Protein 2FQP (pdb70)

Structure (mmCIF, N/CA/C/O backbone):
data_2FQP
#
_entry.id   2FQP
#
_cell.length_a   35.919
_cell.length_b   92.651
_cell.length_c   53.058
_cell.angle_alpha   90.00
_cell.angle_beta   106.40
_cell.angle_gamma   90.00
#
_symmetry.space_group_name_H-M   'P 1 21 1'
#
loop_
_entity.id
_entity.type
_entity.pdbx_description
1 polymer 'hypothetical protein BP2299'
2 non-polymer 'ZINC ION'
3 non-polymer 'ACETATE ION'
4 non-polymer 'PENTAETHYLENE GLYCOL'
5 water water
#
loop_
_atom_site.group_PDB
_atom_site.id
_atom_site.type_symbol
_atom_site.label_atom_id
_atom_site.label_alt_id
_atom_site.label_comp_id
_atom_site.label_asym_id
_atom_site.label_entity_id
_atom_site.label_seq_id
_atom_site.pdbx_PDB_ins_code
_atom_site.Cartn_x
_atom_site.Cartn_y
_atom_site.Cartn_z
_atom_site.occupancy
_atom_site.B_iso_or_equiv
_atom_site.auth_seq_id
_atom_site.auth_comp_id
_atom_site.auth_asym_id
_atom_site.auth_atom_id
_atom_site.pdbx_PDB_model_num
ATOM 1 C C . GLY A 1 1 ? 22.294 133.749 58.401 1.00 26.00 0 GLY A C 1
ATOM 2 O O . GLY A 1 1 ? 21.446 133.001 57.863 1.00 22.79 0 GLY A O 1
ATOM 11 N N . LYS A 1 3 ? 22.673 129.863 58.486 1.00 17.94 2 LYS A N 1
ATOM 12 C CA . LYS A 1 3 ? 21.763 128.843 58.913 1.00 14.52 2 LYS A CA 1
ATOM 13 C C . LYS A 1 3 ? 22.108 127.543 58.251 1.00 16.67 2 LYS A C 1
ATOM 14 O O . LYS A 1 3 ? 22.261 127.486 57.029 1.00 17.97 2 LYS A O 1
ATOM 16 N N . ARG A 1 4 ? 22.210 126.491 59.039 1.00 14.29 3 ARG A N 1
ATOM 17 C CA . ARG A 1 4 ? 22.416 125.180 58.486 1.00 14.78 3 ARG A CA 1
ATOM 18 C C . ARG A 1 4 ? 21.192 124.761 57.677 1.00 14.13 3 ARG A C 1
ATOM 19 O O . ARG A 1 4 ? 20.062 125.183 57.965 1.00 13.88 3 ARG A O 1
ATOM 27 N N . PRO A 1 5 ? 21.425 123.952 56.637 1.00 14.43 4 PRO A N 1
ATOM 28 C CA . PRO A 1 5 ? 20.293 123.429 55.883 1.00 15.94 4 PRO A CA 1
ATOM 29 C C . PRO A 1 5 ? 19.377 122.548 56.758 1.00 15.29 4 PRO A C 1
ATOM 30 O O . PRO A 1 5 ? 19.833 121.966 57.725 1.00 13.73 4 PRO A O 1
ATOM 34 N N . GLY A 1 6 ? 18.096 122.483 56.431 1.00 14.06 5 GLY A N 1
ATOM 35 C CA . GLY A 1 6 ? 17.162 121.656 57.174 1.00 12.74 5 GLY A CA 1
ATOM 36 C C . GLY A 1 6 ? 17.268 120.191 56.779 1.00 10.30 5 GLY A C 1
ATOM 37 O O . GLY A 1 6 ? 17.391 119.833 55.584 1.00 11.96 5 GLY A O 1
ATOM 38 N N . ALA A 1 7 ? 17.184 119.320 57.784 1.00 15.03 6 ALA A N 1
ATOM 39 C CA . ALA A 1 7 ? 16.920 117.911 57.550 1.00 14.04 6 ALA A CA 1
ATOM 40 C C . ALA A 1 7 ? 15.478 117.739 57.054 1.00 15.89 6 ALA A C 1
ATOM 41 O O . ALA A 1 7 ? 14.564 118.449 57.492 1.00 13.69 6 ALA A O 1
ATOM 43 N N . ILE A 1 8 ? 15.281 116.790 56.148 1.00 13.79 7 ILE A N 1
ATOM 44 C CA . ILE A 1 8 ? 14.006 116.635 55.463 1.00 13.40 7 ILE A CA 1
ATOM 45 C C . ILE A 1 8 ? 13.292 115.403 55.962 1.00 12.65 7 ILE A C 1
ATOM 46 O O . ILE A 1 8 ? 13.831 114.289 55.844 1.00 11.00 7 ILE A O 1
ATOM 51 N N . PRO A 1 9 ? 12.092 115.597 56.540 1.00 13.13 8 PRO A N 1
ATOM 52 C CA . PRO A 1 9 ? 11.301 114.442 57.005 1.00 13.04 8 PRO A CA 1
ATOM 53 C C . PRO A 1 9 ? 10.342 113.918 55.935 1.00 15.02 8 PRO A C 1
ATOM 54 O O . PRO A 1 9 ? 9.685 114.724 55.273 1.00 16.33 8 PRO A O 1
ATOM 58 N N . THR A 1 10 ? 10.312 112.596 55.728 1.00 13.44 9 THR A N 1
ATOM 59 C CA . THR A 1 10 ? 9.286 111.947 54.927 1.00 11.08 9 THR A CA 1
ATOM 60 C C . THR A 1 10 ? 8.552 110.919 55.775 1.00 12.04 9 THR A C 1
ATOM 61 O O . THR A 1 10 ? 9.168 109.971 56.260 1.00 12.77 9 THR A O 1
ATOM 65 N N . VAL A 1 11 ? 7.247 111.114 55.984 1.00 13.48 10 VAL A N 1
ATOM 66 C CA . VAL A 1 11 ? 6.462 110.146 56.779 1.00 12.80 10 VAL A CA 1
ATOM 67 C C . VAL A 1 11 ? 6.166 108.902 55.958 1.00 13.63 10 VAL A C 1
ATOM 68 O O . VAL A 1 11 ? 5.505 108.976 54.910 1.00 14.30 10 VAL A O 1
ATOM 72 N N . GLN A 1 12 ? 6.684 107.758 56.403 1.00 11.61 11 GLN A N 1
ATOM 73 C CA . GLN A 1 12 ? 6.469 106.467 55.723 1.00 11.68 11 GLN A CA 1
ATOM 74 C C . GLN A 1 12 ? 5.228 105.684 56.164 1.00 9.98 11 GLN A C 1
ATOM 75 O O . GLN A 1 12 ? 4.610 104.997 55.338 1.00 12.72 11 GLN A O 1
ATOM 81 N N . ILE A 1 13 ? 4.895 105.788 57.452 1.00 8.68 12 ILE A N 1
ATOM 82 C CA . ILE A 1 13 ? 3.783 105.102 58.132 1.00 12.22 12 ILE A CA 1
ATOM 83 C C . ILE A 1 13 ? 3.260 106.068 59.184 1.00 8.88 12 ILE A C 1
ATOM 84 O O . ILE A 1 13 ? 4.029 106.735 59.886 1.00 11.98 12 ILE A O 1
ATOM 89 N N . ASP A 1 14 ? 1.944 106.151 59.324 1.00 12.51 13 ASP A N 1
ATOM 90 C CA . ASP A 1 14 ? 1.331 106.964 60.343 1.00 11.36 13 ASP A CA 1
ATOM 91 C C . ASP A 1 14 ? 0.007 106.295 60.593 1.00 14.54 13 ASP A C 1
ATOM 92 O O . ASP A 1 14 ? -0.934 106.458 59.814 1.00 16.41 13 ASP A O 1
ATOM 97 N N . ASN A 1 15 ? -0.066 105.510 61.649 1.00 12.30 14 ASN A N 1
ATOM 98 C CA . ASN A 1 15 ? -1.311 104.764 61.933 1.00 14.07 14 ASN A CA 1
ATOM 99 C C . ASN A 1 15 ? -1.678 104.823 63.422 1.00 11.30 14 ASN A C 1
ATOM 100 O O . ASN A 1 15 ? -1.165 105.675 64.146 1.00 14.87 14 ASN A O 1
ATOM 105 N N . GLU A 1 16 ? -2.604 103.981 63.854 1.00 14.83 15 GLU A N 1
ATOM 106 C CA . GLU A 1 16 ? -3.031 103.939 65.252 1.00 15.09 15 GLU A CA 1
ATOM 107 C C . GLU A 1 16 ? -1.917 103.772 66.271 1.00 15.36 15 GLU A C 1
ATOM 108 O O . GLU A 1 16 ? -2.045 104.229 67.395 1.00 15.77 15 GLU A O 1
ATOM 114 N N . ARG A 1 17 ? -0.826 103.122 65.862 1.00 12.60 16 ARG A N 1
ATOM 115 C CA . ARG A 1 17 ? 0.196 102.656 66.782 1.00 15.86 16 ARG A CA 1
ATOM 116 C C . ARG A 1 17 ? 1.534 103.355 66.673 1.00 12.38 16 ARG A C 1
ATOM 117 O O . ARG A 1 17 ? 2.184 103.534 67.699 1.00 13.40 16 ARG A O 1
ATOM 125 N N . VAL A 1 18 ? 1.916 103.736 65.453 1.00 11.68 17 VAL A N 1
ATOM 126 C CA . VAL A 1 18 ? 3.245 104.312 65.185 1.00 12.28 17 VAL A CA 1
ATOM 127 C C . VAL A 1 18 ? 3.195 105.399 64.138 1.00 11.35 17 VAL A C 1
ATOM 128 O O . VAL A 1 18 ? 2.273 105.474 63.323 1.00 12.06 17 VAL A O 1
ATOM 132 N N . LYS A 1 19 ? 4.176 106.287 64.206 1.00 11.34 18 LYS A N 1
ATOM 133 C CA . LYS A 1 19 ? 4.496 107.202 63.143 1.00 11.80 18 LYS A CA 1
ATOM 134 C C . LYS A 1 19 ? 5.958 106.967 62.796 1.00 11.73 18 LYS A C 1
ATOM 135 O O . LYS A 1 19 ? 6.821 107.101 63.649 1.00 13.74 18 LYS A O 1
ATOM 141 N N . VAL A 1 20 ? 6.224 106.643 61.542 1.00 10.05 19 VAL A N 1
ATOM 142 C CA . VAL A 1 20 ? 7.570 106.315 61.098 1.00 10.06 19 VAL A CA 1
ATOM 143 C C . VAL A 1 20 ? 7.981 107.363 60.092 1.00 9.29 19 VAL A C 1
ATOM 144 O O . VAL A 1 20 ? 7.343 107.514 59.074 1.00 10.90 19 VAL A O 1
ATOM 148 N N . THR A 1 21 ? 9.075 108.056 60.382 1.00 10.94 20 THR A N 1
ATOM 149 C CA . THR A 1 21 ? 9.540 109.165 59.593 1.00 10.78 20 THR A CA 1
ATOM 150 C C . THR A 1 21 ? 10.994 108.899 59.186 1.00 11.97 20 THR A C 1
ATOM 151 O O . THR A 1 21 ? 11.800 108.586 60.035 1.00 11.34 20 THR A O 1
ATOM 155 N N . GLU A 1 22 ? 11.296 109.001 57.890 1.00 8.51 21 GLU A N 1
ATOM 156 C CA . GLU A 1 22 ? 12.673 108.998 57.412 1.00 8.38 21 GLU A CA 1
ATOM 157 C C . GLU A 1 22 ? 13.151 110.434 57.531 1.00 8.68 21 GLU A C 1
ATOM 158 O O . GLU A 1 22 ? 12.489 111.358 57.016 1.00 9.75 21 GLU A O 1
ATOM 164 N N . TRP A 1 23 ? 14.307 110.610 58.141 1.00 10.10 22 TRP A N 1
ATOM 165 C CA . TRP A 1 23 ? 14.947 111.919 58.282 1.00 10.56 22 TRP A CA 1
ATOM 166 C C . TRP A 1 23 ? 16.218 111.931 57.455 1.00 10.22 22 TRP A C 1
ATOM 167 O O . TRP A 1 23 ? 17.114 111.108 57.660 1.00 8.29 22 TRP A O 1
ATOM 178 N N . ARG A 1 24 ? 16.279 112.820 56.461 1.00 11.41 23 ARG A N 1
ATOM 179 C CA . ARG A 1 24 ? 17.450 112.902 55.589 1.00 10.13 23 ARG A CA 1
ATOM 180 C C . ARG A 1 24 ? 18.187 114.220 55.801 1.00 9.88 23 ARG A C 1
ATOM 181 O O . ARG A 1 24 ? 17.645 115.306 55.561 1.00 12.25 23 ARG A O 1
ATOM 189 N N . PHE A 1 25 ? 19.441 114.125 56.246 1.00 11.95 24 PHE A N 1
ATOM 190 C CA . PHE A 1 25 ? 20.242 115.290 56.569 1.00 11.26 24 PHE A CA 1
ATOM 191 C C . PHE A 1 25 ? 21.182 115.634 55.458 1.00 12.24 24 PHE A C 1
ATOM 192 O O . PHE A 1 25 ? 22.025 114.843 55.134 1.00 11.06 24 PHE A O 1
ATOM 200 N N . PRO A 1 26 ? 21.064 116.843 54.875 1.00 12.91 25 PRO A N 1
ATOM 201 C CA . PRO A 1 26 ? 22.138 117.288 53.988 1.00 15.05 25 PRO A CA 1
ATOM 202 C C . PRO A 1 26 ? 23.428 117.335 54.770 1.00 14.48 25 PRO A C 1
ATOM 203 O O . PRO A 1 26 ? 23.401 117.384 56.026 1.00 15.14 25 PRO A O 1
ATOM 207 N N . PRO A 1 27 ? 24.570 117.316 54.073 1.00 15.96 26 PRO A N 1
ATOM 208 C CA . PRO A 1 27 ? 25.822 117.664 54.752 1.00 14.69 26 PRO A CA 1
ATOM 209 C C . PRO A 1 27 ? 25.71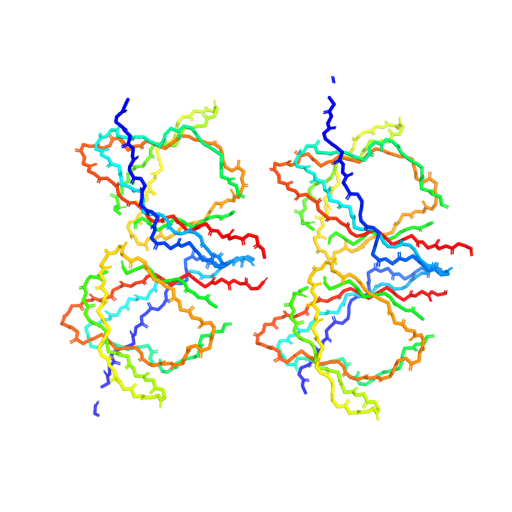1 118.977 55.577 1.00 13.70 26 PRO A C 1
ATOM 210 O O . PRO A 1 27 ? 25.253 120.014 55.067 1.00 13.29 26 PRO A O 1
ATOM 214 N N . GLY A 1 28 ? 26.086 118.923 56.847 1.00 10.32 27 GLY A N 1
ATOM 215 C CA . GLY A 1 28 ? 26.012 120.086 57.706 1.00 13.24 27 GLY A CA 1
ATOM 216 C C . GLY A 1 28 ? 24.615 120.385 58.222 1.00 12.55 27 GLY A C 1
ATOM 217 O O . GLY A 1 28 ? 24.420 121.364 58.921 1.00 13.46 27 GLY A O 1
ATOM 218 N N . GLY A 1 29 ? 23.644 119.519 57.917 1.00 13.16 28 GLY A N 1
ATOM 219 C CA . GLY A 1 29 ? 22.245 119.846 58.102 1.00 11.02 28 GLY A CA 1
ATOM 220 C C . GLY A 1 29 ? 21.817 119.615 59.539 1.00 11.12 28 GLY A C 1
ATOM 221 O O . GLY A 1 29 ? 22.501 118.930 60.287 1.00 12.69 28 GLY A O 1
ATOM 222 N N . GLU A 1 30 ? 20.672 120.178 59.904 1.00 11.57 29 GLU A N 1
ATOM 223 C CA . GLU A 1 30 ? 20.113 120.013 61.269 1.00 11.35 29 GLU A CA 1
ATOM 224 C C . GLU A 1 30 ? 18.581 119.922 61.327 1.00 11.54 29 GLU A C 1
ATOM 225 O O . GLU A 1 30 ? 17.877 120.368 60.436 1.00 10.53 29 GLU A O 1
ATOM 231 N N . THR A 1 31 ? 18.067 119.396 62.434 1.00 10.70 30 THR A N 1
ATOM 232 C CA . THR A 1 31 ? 16.619 119.342 62.673 1.00 12.38 30 THR A CA 1
ATOM 233 C C . THR A 1 31 ? 15.962 120.638 63.076 1.00 13.16 30 THR A C 1
ATOM 234 O O . THR A 1 31 ? 14.754 120.829 62.808 1.00 13.81 30 THR A O 1
ATOM 238 N N . GLY A 1 32 ? 16.726 121.484 63.767 1.00 11.36 31 GLY A N 1
ATOM 239 C CA . GLY A 1 32 ? 16.185 122.553 64.613 1.00 13.94 31 GLY A CA 1
ATOM 240 C C . GLY A 1 32 ? 15.803 121.941 65.942 1.00 11.79 31 GLY A C 1
ATOM 241 O O . GLY A 1 32 ? 15.640 120.712 66.056 1.00 12.74 31 GLY A O 1
ATOM 242 N N . TRP A 1 33 ? 15.690 122.769 66.957 1.00 11.51 32 TRP A N 1
ATOM 243 C CA . TRP A 1 33 ? 15.286 122.284 68.261 1.00 11.71 32 TRP A CA 1
ATOM 244 C C . TRP A 1 33 ? 13.869 121.723 68.185 1.00 12.84 32 TRP A C 1
ATOM 245 O O . TRP A 1 33 ? 13.008 122.283 67.540 1.00 13.56 32 TRP A O 1
ATOM 256 N N . HIS A 1 34 ? 13.636 120.658 68.919 1.00 12.98 33 HIS A N 1
ATOM 257 C CA . HIS A 1 34 ? 12.335 120.021 69.025 1.00 13.05 33 HIS A CA 1
ATOM 258 C C . HIS A 1 34 ? 12.247 119.218 70.334 1.00 14.02 33 HIS A C 1
ATOM 259 O O . HIS A 1 34 ? 13.269 118.896 70.962 1.00 13.02 33 HIS A O 1
ATOM 266 N N . ARG A 1 35 ? 11.024 118.884 70.725 1.00 14.39 34 ARG A N 1
ATOM 267 C CA . ARG A 1 35 ? 10.773 118.061 71.895 1.00 16.79 34 ARG A CA 1
ATOM 268 C C . ARG A 1 35 ? 10.108 116.768 71.414 1.00 16.83 34 ARG A C 1
ATOM 269 O O . ARG A 1 35 ? 9.129 116.840 70.692 1.00 17.55 34 ARG A O 1
ATOM 277 N N . HIS A 1 36 ? 10.592 115.622 71.860 1.00 14.39 35 HIS A N 1
ATOM 278 C CA . HIS A 1 36 ? 9.958 114.356 71.508 1.00 12.71 35 HIS A CA 1
ATOM 279 C C . HIS A 1 36 ? 8.785 114.105 72.407 1.00 15.36 35 HIS A C 1
ATOM 280 O O . HIS A 1 36 ? 8.963 113.963 73.607 1.00 12.53 35 HIS A O 1
ATOM 287 N N . SER A 1 37 ? 7.601 114.002 71.796 1.00 14.04 36 SER A N 1
ATOM 288 C CA . SER A 1 37 ? 6.342 113.794 72.546 1.00 17.72 36 SER A CA 1
ATOM 289 C C . SER A 1 37 ? 6.001 112.315 72.775 1.00 15.33 36 SER A C 1
ATOM 290 O O . SER A 1 37 ? 5.081 111.980 73.554 1.00 12.47 36 SER A O 1
ATOM 301 N N . ASP A 1 39 ? 7.881 108.105 73.196 1.00 10.61 38 ASP A N 1
ATOM 302 C CA . ASP A 1 39 ? 9.046 107.179 73.127 1.00 11.05 38 ASP A CA 1
ATOM 303 C C . ASP A 1 39 ? 9.305 106.878 71.648 1.00 11.36 38 ASP A C 1
ATOM 304 O O . ASP A 1 39 ? 8.374 106.791 70.822 1.00 11.35 38 ASP A O 1
ATOM 309 N N . TYR A 1 40 ? 10.565 106.705 71.297 1.00 10.32 39 TYR A N 1
ATOM 310 C CA . TYR A 1 40 ? 10.907 106.476 69.889 1.00 11.21 39 TYR A CA 1
ATOM 311 C C . TYR A 1 40 ? 12.084 105.550 69.700 1.00 9.36 39 TYR A C 1
ATOM 312 O O . TYR A 1 40 ? 12.855 105.326 70.632 1.00 10.71 39 TYR A O 1
ATOM 321 N N . VAL A 1 41 ? 12.133 104.949 68.513 1.00 9.79 40 VAL A N 1
ATOM 322 C CA . VAL A 1 41 ? 13.213 104.105 68.080 1.00 8.93 40 VAL A CA 1
ATOM 323 C C . VAL A 1 41 ? 13.929 104.727 66.894 1.00 8.75 40 VAL A C 1
ATOM 324 O O . VAL A 1 41 ? 13.291 105.228 66.014 1.00 8.83 40 VAL A O 1
ATOM 328 N N . VAL A 1 42 ? 15.273 104.744 66.917 1.00 9.80 41 VAL A N 1
ATOM 329 C CA . VAL A 1 42 ? 16.047 105.250 65.818 1.00 9.41 41 VAL A CA 1
ATOM 330 C C . VAL A 1 42 ? 16.709 104.054 65.152 1.00 10.57 41 VAL A C 1
ATOM 331 O O . VAL A 1 42 ? 17.422 103.299 65.824 1.00 9.12 41 VAL A O 1
ATOM 335 N N . VAL A 1 43 ? 16.434 103.861 63.862 1.00 8.92 42 VAL A N 1
ATOM 336 C CA . VAL A 1 43 ? 17.183 102.905 63.057 1.00 9.37 42 VAL A CA 1
ATOM 337 C C . VAL A 1 43 ? 18.075 103.668 62.075 1.00 11.16 42 VAL A C 1
ATOM 338 O O . VAL A 1 43 ? 17.592 104.184 61.082 1.00 10.77 42 VAL A O 1
ATOM 342 N N . PRO A 1 44 ? 19.380 103.772 62.372 1.00 7.66 43 PRO A N 1
ATOM 343 C CA . PRO A 1 44 ? 20.236 104.469 61.433 1.00 9.87 43 PRO A CA 1
ATOM 344 C C . PRO A 1 44 ? 20.354 103.760 60.090 1.00 7.77 43 PRO A C 1
ATOM 345 O O . PRO A 1 44 ? 20.441 102.529 60.046 1.00 10.64 43 PRO A O 1
ATOM 357 N N . THR A 1 46 ? 22.683 105.094 57.887 1.00 11.51 45 THR A N 1
ATOM 358 C CA . THR A 1 46 ? 23.996 105.583 57.565 1.00 12.19 45 THR A CA 1
ATOM 359 C C . THR A 1 46 ? 24.864 105.322 58.773 1.00 13.17 45 THR A C 1
ATOM 360 O O . THR A 1 46 ? 24.427 105.466 59.907 1.00 11.31 45 THR A O 1
ATOM 364 N N . THR A 1 47 ? 26.101 104.920 58.543 1.00 11.33 46 THR A N 1
ATOM 365 C CA . THR A 1 47 ? 27.063 104.834 59.653 1.00 12.59 46 THR A CA 1
ATOM 366 C C . THR A 1 47 ? 27.810 106.145 59.696 1.00 12.59 46 THR A C 1
ATOM 367 O O . THR A 1 47 ? 28.390 106.585 58.673 1.00 11.63 46 THR A O 1
ATOM 371 N N . GLY A 1 48 ? 27.805 106.791 60.844 1.00 8.91 47 GLY A N 1
ATOM 372 C CA . GLY A 1 48 ? 28.473 108.081 60.956 1.00 12.93 47 GLY A CA 1
ATOM 373 C C . GLY A 1 48 ? 28.135 108.802 62.228 1.00 12.89 47 GLY A C 1
ATOM 374 O O . GLY A 1 48 ? 27.217 108.372 62.940 1.00 14.32 47 GLY A O 1
ATOM 375 N N . PRO A 1 49 ? 28.859 109.897 62.516 1.00 12.94 48 PRO A N 1
ATOM 376 C CA . PRO A 1 49 ? 28.605 110.700 63.720 1.00 13.04 48 PRO A CA 1
ATOM 377 C C . PRO A 1 49 ? 27.358 111.597 63.558 1.00 13.81 48 PRO A C 1
ATOM 378 O O . PRO A 1 49 ? 27.033 112.057 62.443 1.00 13.02 48 PRO A O 1
ATOM 382 N N . LEU A 1 50 ? 26.661 111.830 64.665 1.00 12.91 49 LEU A N 1
ATOM 383 C CA . LEU A 1 50 ? 25.702 112.902 64.761 1.00 13.77 49 LEU A CA 1
ATOM 384 C C . LEU A 1 50 ? 26.142 113.770 65.913 1.00 16.48 49 LEU A C 1
ATOM 385 O O . LEU A 1 50 ? 26.767 113.272 66.856 1.00 13.49 49 LEU A O 1
ATOM 390 N N . LEU A 1 51 ? 25.834 115.064 65.819 1.00 12.82 50 LEU A N 1
ATOM 391 C CA . LEU A 1 51 ? 26.181 115.995 66.866 1.00 15.48 50 LEU A CA 1
ATOM 392 C C . LEU A 1 51 ? 24.870 116.327 67.547 1.00 14.10 50 LEU A C 1
ATOM 393 O O . LEU A 1 51 ? 23.936 116.805 66.889 1.00 14.23 50 LEU A O 1
ATOM 398 N N . LEU A 1 52 ? 24.778 116.026 68.833 1.00 12.15 51 LEU A N 1
ATOM 399 C CA . LEU A 1 52 ? 23.530 116.233 69.581 1.00 12.51 51 LEU A CA 1
ATOM 400 C C . LEU A 1 52 ? 23.683 117.399 70.534 1.00 12.58 51 LEU A C 1
ATOM 401 O O . LEU A 1 52 ? 24.560 117.394 71.407 1.00 11.16 51 LEU A O 1
ATOM 406 N N . GLU A 1 53 ? 22.843 118.416 70.344 1.00 13.26 52 GLU A N 1
ATOM 407 C CA . GLU A 1 53 ? 22.842 119.625 71.212 1.00 13.49 52 GLU A CA 1
ATOM 408 C C . GLU A 1 53 ? 21.679 119.540 72.165 1.00 13.76 52 GLU A C 1
ATOM 409 O O . GLU A 1 53 ? 20.546 119.421 71.748 1.00 15.17 52 GLU A O 1
ATOM 415 N N . THR A 1 54 ? 21.977 119.545 73.443 1.00 15.60 53 THR A N 1
ATOM 416 C CA . THR A 1 54 ? 20.974 119.452 74.464 1.00 15.48 53 THR A CA 1
ATOM 417 C C . THR A 1 54 ? 21.182 120.655 75.350 1.00 17.01 53 THR A C 1
ATOM 418 O O . THR A 1 54 ? 22.140 121.416 75.177 1.00 15.10 53 THR A O 1
ATOM 422 N N . PRO A 1 55 ? 20.230 120.910 76.242 1.00 17.25 54 PRO A N 1
ATOM 423 C CA . PRO A 1 55 ? 20.363 122.062 77.101 1.00 17.93 54 PRO A CA 1
ATOM 424 C C . PRO A 1 55 ? 21.723 122.160 77.834 1.00 16.78 54 PRO A C 1
ATOM 425 O O . PRO A 1 55 ? 22.219 123.246 78.037 1.00 17.05 54 PRO A O 1
ATOM 429 N N . GLU A 1 56 ? 22.332 121.038 78.208 1.00 14.61 55 GLU A N 1
ATOM 430 C CA . GLU A 1 56 ? 23.574 121.064 78.990 1.00 15.87 55 GLU A CA 1
ATOM 431 C C . GLU A 1 56 ? 24.875 121.072 78.186 1.00 15.90 55 GLU A C 1
ATOM 432 O O . GLU A 1 56 ? 25.940 121.292 78.726 1.00 13.57 55 GLU A O 1
ATOM 438 N N . GLY A 1 57 ? 24.807 120.779 76.893 1.00 16.89 56 GLY A N 1
ATOM 439 C CA . GLY A 1 57 ? 26.021 120.692 76.107 1.00 15.36 56 GLY A CA 1
ATOM 440 C C . GLY A 1 57 ? 25.821 120.033 74.743 1.00 15.53 56 GLY A C 1
ATOM 441 O O . GLY A 1 57 ? 24.696 119.837 74.303 1.00 15.16 56 GLY A O 1
ATOM 442 N N . SER A 1 58 ? 26.942 119.701 74.104 1.00 11.62 57 SER A N 1
ATOM 443 C CA . SER A 1 58 ? 26.993 119.123 72.776 1.00 15.39 57 SER A CA 1
ATOM 444 C C . SER A 1 58 ? 27.916 117.927 72.808 1.00 15.70 57 SER A C 1
ATOM 445 O O . SER A 1 58 ? 29.048 118.030 73.315 1.00 16.61 57 SER A O 1
ATOM 448 N N . VAL A 1 59 ? 27.458 116.812 72.240 1.00 16.39 58 VAL A N 1
ATOM 449 C CA . VAL A 1 59 ? 28.251 115.582 72.175 1.00 15.98 58 VAL A CA 1
ATOM 450 C C . VAL A 1 59 ? 28.192 114.973 70.804 1.00 17.90 58 VAL A C 1
ATOM 451 O O . VAL A 1 59 ? 27.179 115.065 70.128 1.00 16.12 58 VAL A O 1
ATOM 455 N N . THR A 1 60 ? 29.289 114.335 70.419 1.00 14.85 59 THR A N 1
ATOM 456 C CA . THR A 1 60 ? 29.338 113.519 69.223 1.00 15.68 59 THR A CA 1
ATOM 457 C C . THR A 1 60 ? 28.888 112.123 69.572 1.00 17.73 59 THR A C 1
ATOM 458 O O . THR A 1 60 ? 29.421 111.509 70.513 1.00 17.36 59 THR A O 1
ATOM 462 N N . SER A 1 61 ? 27.882 111.617 68.846 1.00 18.01 60 SER A N 1
ATOM 463 C CA . SER A 1 61 ? 27.411 110.244 69.038 1.00 18.25 60 SER A CA 1
ATOM 464 C C . SER A 1 61 ? 27.648 109.435 67.754 1.00 16.12 60 SER A C 1
ATOM 465 O O . SER A 1 61 ? 27.372 109.917 66.677 1.00 15.36 60 SER A O 1
ATOM 468 N N . GLN A 1 62 ? 28.197 108.226 67.882 1.00 14.92 61 GLN A N 1
ATOM 469 C CA . GLN A 1 62 ? 28.572 107.424 66.726 1.00 14.67 61 GLN A CA 1
ATOM 470 C C . GLN A 1 62 ? 27.470 106.440 66.403 1.00 15.75 61 GLN A C 1
ATOM 471 O O . GLN A 1 62 ? 27.160 105.587 67.213 1.00 14.62 61 GLN A O 1
ATOM 477 N N . LEU A 1 63 ? 26.840 106.608 65.255 1.00 12.93 62 LEU A N 1
ATOM 478 C CA . LEU A 1 63 ? 25.770 105.722 64.865 1.00 11.77 62 LEU A CA 1
ATOM 479 C C . LEU A 1 63 ? 26.273 104.664 63.865 1.00 13.69 62 LEU A C 1
ATOM 480 O O . LEU A 1 63 ? 27.159 104.934 63.050 1.00 13.36 62 LEU A O 1
ATOM 485 N N . THR A 1 64 ? 25.675 103.481 63.912 1.00 12.64 63 THR A N 1
ATOM 486 C CA . THR A 1 64 ? 26.003 102.412 62.975 1.00 12.57 63 THR A CA 1
ATOM 487 C C . THR A 1 64 ? 24.750 102.053 62.221 1.00 13.21 63 THR A C 1
ATOM 488 O O . THR A 1 64 ? 23.693 101.809 62.839 1.00 9.78 63 THR A O 1
ATOM 492 N N . ARG A 1 65 ? 24.859 101.985 60.887 1.00 13.05 64 ARG A N 1
ATOM 493 C CA . ARG A 1 65 ? 23.719 101.580 60.098 1.00 14.61 64 ARG A CA 1
ATOM 494 C C . ARG A 1 65 ? 23.152 100.257 60.634 1.00 14.19 64 ARG A C 1
ATOM 495 O O . ARG A 1 65 ? 23.890 99.293 60.889 1.00 13.95 64 ARG A O 1
ATOM 503 N N . GLY A 1 66 ? 21.840 100.247 60.834 1.00 12.04 65 GLY A N 1
ATOM 504 C CA . GLY A 1 66 ? 21.120 99.056 61.233 1.00 11.69 65 GLY A CA 1
ATOM 505 C C . GLY A 1 66 ? 21.194 98.698 62.692 1.00 12.74 65 GLY A C 1
ATOM 506 O O . GLY A 1 66 ? 20.709 97.650 63.053 1.00 14.46 65 GLY A O 1
ATOM 507 N N . VAL A 1 67 ? 21.859 99.522 63.501 1.00 11.99 66 VAL A N 1
ATOM 508 C CA . VAL A 1 67 ? 21.994 99.295 64.938 1.00 11.63 66 VAL A CA 1
ATOM 509 C C . VAL A 1 67 ? 21.066 100.281 65.621 1.00 13.25 66 VAL A C 1
ATOM 510 O O . VAL A 1 67 ? 21.372 101.479 65.769 1.00 10.75 66 VAL A O 1
ATOM 514 N N A SER A 1 68 ? 19.910 99.774 66.022 0.50 12.50 67 SER A N 1
ATOM 515 N N B SER A 1 68 ? 19.924 99.754 66.051 0.50 12.76 67 SER A N 1
ATOM 516 C CA A SER A 1 68 ? 18.864 100.617 66.563 0.50 10.80 67 SER A CA 1
ATOM 517 C CA B SER A 1 68 ? 18.814 100.550 66.562 0.50 11.28 67 SER A CA 1
ATOM 518 C C A SER A 1 68 ? 19.098 100.967 68.027 0.50 12.59 67 SER A C 1
ATOM 519 C C B SER A 1 68 ? 18.958 100.874 68.044 0.50 12.96 67 SER A C 1
ATOM 520 O O A SER A 1 68 ? 19.870 100.336 68.748 0.50 10.85 67 SER A O 1
ATOM 521 O O B SER A 1 68 ? 19.501 100.094 68.811 0.50 12.34 67 SER A O 1
ATOM 526 N N . TYR A 1 69 ? 18.431 102.024 68.446 1.00 11.81 68 TYR A N 1
ATOM 527 C CA . TYR A 1 69 ? 18.391 102.373 69.843 1.00 12.32 68 TYR A CA 1
ATOM 528 C C . TYR A 1 69 ? 17.097 103.088 70.129 1.00 12.30 68 TYR A C 1
ATOM 529 O O . TYR A 1 69 ? 16.417 103.535 69.212 1.00 7.97 68 TYR A O 1
ATOM 538 N N . THR A 1 70 ? 16.756 103.167 71.406 1.00 11.18 69 THR A N 1
ATOM 539 C CA . THR A 1 70 ? 15.545 103.864 71.827 1.00 11.70 69 THR A CA 1
ATOM 540 C C . THR A 1 70 ? 15.829 104.969 72.847 1.00 12.51 69 THR A C 1
ATOM 541 O O . THR A 1 70 ? 16.785 104.888 73.616 1.00 13.13 69 THR A O 1
ATOM 545 N N . ARG A 1 71 ? 15.002 106.013 72.818 1.00 12.43 70 ARG A N 1
ATOM 546 C CA . ARG A 1 71 ? 15.112 107.190 73.724 1.00 11.90 70 ARG A CA 1
ATOM 547 C C . ARG A 1 71 ? 13.702 107.476 74.224 1.00 11.52 70 ARG A C 1
ATOM 548 O O . ARG A 1 71 ? 12.715 107.256 73.496 1.00 9.90 70 ARG A O 1
ATOM 556 N N . PRO A 1 72 ? 13.569 107.976 75.455 1.00 13.76 71 PRO A N 1
ATOM 557 C CA . PRO A 1 72 ? 12.204 108.154 75.979 1.00 12.27 71 PRO A CA 1
ATOM 558 C C . PRO A 1 72 ? 11.507 109.464 75.604 1.00 12.16 71 PRO A C 1
ATOM 559 O O . PRO A 1 72 ? 12.148 110.465 75.271 1.00 12.87 71 PRO A O 1
ATOM 563 N N . GLU A 1 73 ? 10.191 109.457 75.721 1.00 12.22 72 GLU A N 1
ATOM 564 C CA . GLU A 1 73 ? 9.433 110.702 75.651 1.00 13.77 72 GLU A CA 1
ATOM 565 C C . GLU A 1 73 ? 10.145 111.774 76.498 1.00 15.29 72 GLU A C 1
ATOM 566 O O . GLU A 1 73 ? 10.573 111.485 77.642 1.00 12.95 72 GLU A O 1
ATOM 572 N N . GLY A 1 74 ? 10.272 112.986 75.939 1.00 14.54 73 GLY A N 1
ATOM 573 C CA . GLY A 1 74 ? 10.731 114.151 76.685 1.00 15.46 73 GLY A CA 1
ATOM 574 C C . GLY A 1 74 ? 12.088 114.680 76.256 1.00 14.03 73 GLY A C 1
ATOM 575 O O . GLY A 1 74 ? 12.481 115.754 76.661 1.00 14.14 73 GLY A O 1
ATOM 576 N N . VAL A 1 75 ? 12.793 113.942 75.404 1.00 13.75 74 VAL A N 1
ATOM 577 C CA . VAL A 1 75 ? 14.052 114.425 74.847 1.00 13.49 74 VAL A CA 1
ATOM 578 C C . VAL A 1 75 ? 13.846 115.774 74.186 1.00 13.16 74 VAL A C 1
ATOM 579 O O . VAL A 1 75 ? 12.915 115.958 73.421 1.00 14.86 74 VAL A O 1
ATOM 583 N N . GLU A 1 76 ? 14.706 116.718 74.520 1.00 13.48 75 GLU A N 1
ATOM 584 C CA . GLU A 1 76 ? 14.727 118.056 73.883 1.00 15.79 75 GLU A CA 1
ATOM 585 C C . GLU A 1 76 ? 16.102 118.237 73.342 1.00 15.38 75 GLU A C 1
ATOM 586 O O . GLU A 1 76 ? 17.076 118.128 74.078 1.00 15.99 75 GLU A O 1
ATOM 592 N N . HIS A 1 77 ? 16.204 118.470 72.039 1.00 13.17 76 HIS A N 1
ATOM 593 C CA . HIS A 1 77 ? 17.498 118.660 71.410 1.00 12.83 76 HIS A CA 1
ATOM 594 C C . HIS A 1 77 ? 17.429 119.195 69.982 1.00 11.85 76 HIS A C 1
ATOM 595 O O . HIS A 1 77 ? 16.361 119.307 69.403 1.00 12.28 76 HIS A O 1
ATOM 602 N N . ASN A 1 78 ? 18.611 119.525 69.463 1.00 9.37 77 ASN A N 1
ATOM 603 C CA . ASN A 1 78 ? 18.855 119.836 68.092 1.00 9.43 77 ASN A CA 1
ATOM 604 C C . ASN A 1 78 ? 19.847 118.772 67.615 1.00 11.88 77 ASN A C 1
ATOM 605 O O . ASN A 1 78 ? 20.785 118.433 68.312 1.00 11.35 77 ASN A O 1
ATOM 610 N N . VAL A 1 79 ? 19.626 118.228 66.430 1.00 10.58 78 VAL A N 1
ATOM 611 C CA . VAL A 1 79 ? 20.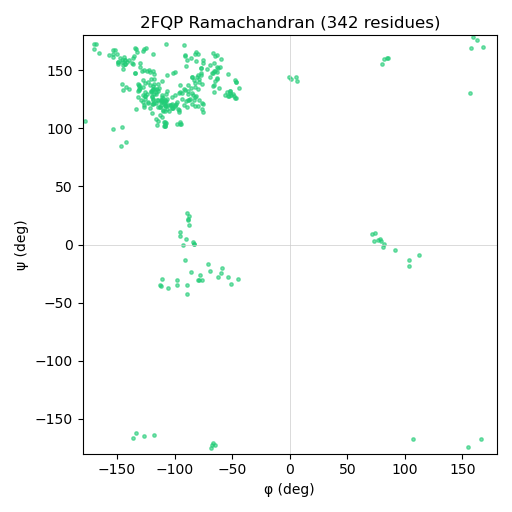494 117.194 65.935 1.00 10.22 78 VAL A CA 1
ATOM 612 C C . VAL A 1 79 ? 21.117 117.665 64.639 1.00 9.86 78 VAL A C 1
ATOM 613 O O . VAL A 1 79 ? 20.410 118.091 63.773 1.00 11.77 78 VAL A O 1
ATOM 617 N N . ILE A 1 80 ? 22.417 117.503 64.524 1.00 10.01 79 ILE A N 1
ATOM 618 C CA . ILE A 1 80 ? 23.203 118.028 63.432 1.00 11.22 79 ILE A CA 1
ATOM 619 C C . ILE A 1 80 ? 24.001 116.907 62.784 1.00 10.21 79 ILE A C 1
ATOM 620 O O . ILE A 1 80 ? 24.568 116.047 63.465 1.00 11.11 79 ILE A O 1
ATOM 625 N N . ASN A 1 81 ? 24.074 116.928 61.457 1.00 10.43 80 ASN A N 1
ATOM 626 C CA . ASN A 1 81 ? 24.940 116.053 60.681 1.00 11.80 80 ASN A CA 1
ATOM 627 C C . ASN A 1 81 ? 26.256 116.803 60.380 1.00 12.57 80 ASN A C 1
ATOM 628 O O . ASN A 1 81 ? 26.275 117.661 59.497 1.00 12.80 80 ASN A O 1
ATOM 633 N N . PRO A 1 82 ? 27.336 116.468 61.090 1.00 12.70 81 PRO A N 1
ATOM 634 C CA . PRO A 1 82 ? 28.572 117.240 60.932 1.00 13.57 81 PRO A CA 1
ATOM 635 C C . PRO A 1 82 ? 29.432 116.791 59.738 1.00 17.75 81 PRO A C 1
ATOM 636 O O . PRO A 1 82 ? 30.528 117.328 59.526 1.00 19.34 81 PRO A O 1
ATOM 640 N N . SER A 1 83 ? 28.956 115.814 58.980 1.00 16.19 82 SER A N 1
ATOM 641 C CA . SER A 1 83 ? 29.736 115.216 57.908 1.00 14.63 82 SER A CA 1
ATOM 642 C C . SER A 1 83 ? 29.500 115.910 56.566 1.00 15.48 82 SER A C 1
ATOM 643 O O . SER A 1 83 ? 28.607 116.720 56.420 1.00 15.47 82 SER A O 1
ATOM 646 N N . ASP A 1 84 ? 30.312 115.519 55.577 1.00 17.06 83 ASP A N 1
ATOM 647 C CA . ASP A 1 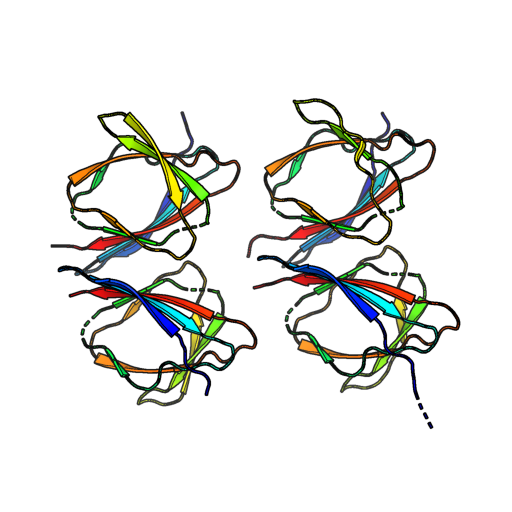84 ? 30.294 116.092 54.246 1.00 18.21 83 ASP A CA 1
ATOM 648 C C . ASP A 1 84 ? 29.341 115.359 53.295 1.00 18.08 83 ASP A C 1
ATOM 649 O O . ASP A 1 84 ? 29.308 115.667 52.099 1.00 16.85 83 ASP A O 1
ATOM 654 N N . THR A 1 85 ? 28.600 114.382 53.825 1.00 14.54 84 THR A N 1
ATOM 655 C CA . THR A 1 85 ? 27.717 113.566 53.068 1.00 14.87 84 THR A CA 1
ATOM 656 C C . THR A 1 85 ? 26.404 113.427 53.823 1.00 16.60 84 THR A C 1
ATOM 657 O O . THR A 1 85 ? 26.337 113.658 55.042 1.00 17.14 84 THR A O 1
ATOM 661 N N . GLU A 1 86 ? 25.382 113.019 53.083 1.00 14.72 85 GLU A N 1
ATOM 662 C CA . GLU A 1 86 ? 24.019 112.921 53.603 1.00 16.48 85 GLU A CA 1
ATOM 663 C C . GLU A 1 86 ? 23.987 111.863 54.664 1.00 14.82 85 GLU A C 1
ATOM 664 O O . GLU A 1 86 ? 24.649 110.832 54.510 1.00 14.69 85 GLU A O 1
ATOM 670 N N . PHE A 1 87 ? 23.231 112.122 55.726 1.00 13.35 86 PHE A N 1
ATOM 671 C CA . PHE A 1 87 ? 23.011 111.166 56.810 1.00 10.51 86 PHE A CA 1
ATOM 672 C C . PHE A 1 87 ? 21.533 110.856 56.894 1.00 9.98 86 PHE A C 1
ATOM 673 O O . PHE A 1 87 ? 20.700 111.760 56.838 1.00 11.69 86 PHE A O 1
ATOM 681 N N . VAL A 1 88 ? 21.193 109.571 57.009 1.00 10.93 87 VAL A N 1
ATOM 682 C CA . VAL A 1 88 ? 19.786 109.169 57.010 1.00 9.62 87 VAL A CA 1
ATOM 683 C C . VAL A 1 88 ? 19.498 108.235 58.189 1.00 10.74 87 VAL A C 1
ATOM 684 O O . VAL A 1 88 ? 20.306 107.386 58.515 1.00 11.23 87 VAL A O 1
ATOM 688 N N . PHE A 1 89 ? 18.372 108.469 58.864 1.00 10.74 88 PHE A N 1
ATOM 689 C CA . PHE A 1 89 ? 17.815 107.527 59.817 1.00 7.97 88 PHE A CA 1
ATOM 690 C C . PHE A 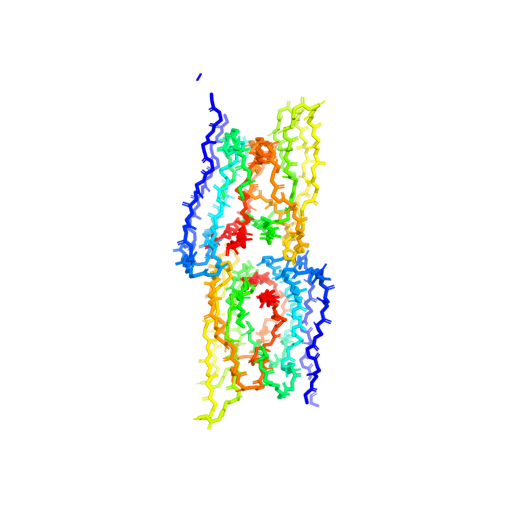1 89 ? 16.303 107.468 59.735 1.00 10.32 88 PHE A C 1
ATOM 691 O O . PHE A 1 89 ? 15.652 108.388 59.230 1.00 11.02 88 PHE A O 1
ATOM 699 N N . VAL A 1 90 ? 15.777 106.334 60.191 1.00 10.59 89 VAL A N 1
ATOM 700 C CA . VAL A 1 90 ? 14.366 106.101 60.289 1.00 8.03 89 VAL A CA 1
ATOM 701 C C . VAL A 1 90 ? 13.985 106.164 61.774 1.00 9.73 89 VAL A C 1
ATOM 702 O O . VAL A 1 90 ? 14.584 105.479 62.606 1.00 11.68 89 VAL A O 1
ATOM 706 N N . GLU A 1 91 ? 13.018 107.025 62.070 1.00 9.78 90 GLU A N 1
ATOM 707 C CA . GLU A 1 91 ? 12.551 107.251 63.415 1.00 10.61 90 GLU A CA 1
ATOM 708 C C . GLU A 1 91 ? 11.132 106.690 63.578 1.00 10.60 90 GLU A C 1
ATOM 709 O O . GLU A 1 91 ? 10.241 107.010 62.807 1.00 13.48 90 GLU A O 1
ATOM 715 N N . ILE A 1 92 ? 10.955 105.830 64.581 1.00 11.49 91 ILE A N 1
ATOM 716 C CA . ILE A 1 92 ? 9.672 105.136 64.834 1.00 8.52 91 ILE A CA 1
ATOM 717 C C . ILE A 1 92 ? 9.125 105.619 66.162 1.00 10.83 91 ILE A C 1
ATOM 718 O O . ILE A 1 92 ? 9.666 105.293 67.221 1.00 10.21 91 ILE A O 1
ATOM 723 N N . GLU A 1 93 ? 8.095 106.450 66.105 1.00 12.94 92 GLU A N 1
ATOM 724 C CA . GLU A 1 93 ? 7.516 107.015 67.319 1.00 11.93 92 GLU A CA 1
ATOM 725 C C . GLU A 1 93 ? 6.332 106.128 67.714 1.00 13.65 92 GLU A C 1
ATOM 726 O O . GLU A 1 93 ? 5.510 105.733 66.861 1.00 11.67 92 GLU A O 1
ATOM 732 N N . ILE A 1 94 ? 6.232 105.857 69.011 1.00 14.04 93 ILE A N 1
ATOM 733 C CA . ILE A 1 94 ? 5.230 104.938 69.540 1.00 13.37 93 ILE A CA 1
ATOM 734 C C . ILE A 1 94 ? 4.097 105.738 70.146 1.00 13.37 93 ILE A C 1
ATOM 735 O O . ILE A 1 94 ? 4.301 106.494 71.094 1.00 12.48 93 ILE A O 1
ATOM 740 N N . LYS A 1 95 ? 2.894 105.603 69.592 1.00 13.54 94 LYS A N 1
ATOM 741 C CA . LYS A 1 95 ? 1.779 106.419 70.039 1.00 14.37 94 LYS A CA 1
ATOM 742 C C . LYS A 1 95 ? 1.259 105.865 71.360 1.00 16.04 94 LYS A C 1
ATOM 743 O O . LYS A 1 95 ? 1.365 104.656 71.645 1.00 20.08 94 LYS A O 1
ATOM 749 N N . ALA A 1 96 ? 0.695 106.745 72.160 1.00 20.49 95 ALA A N 1
ATOM 750 C CA . ALA A 1 96 ? 0.063 106.298 73.402 1.00 24.07 95 ALA A CA 1
ATOM 751 C C . ALA A 1 96 ? -1.423 106.321 73.157 1.00 28.80 95 ALA A C 1
ATOM 752 O O . ALA A 1 96 ? -1.999 105.277 72.870 1.00 33.17 95 ALA A O 1
ATOM 754 N N . ARG B 1 4 ? 18.138 74.266 55.353 1.00 23.63 3 ARG B N 1
ATOM 755 C CA . ARG B 1 4 ? 18.808 75.553 55.022 1.00 21.76 3 ARG B CA 1
ATOM 756 C C . ARG B 1 4 ? 19.686 76.071 56.147 1.00 18.67 3 ARG B C 1
ATOM 757 O O . ARG B 1 4 ? 19.455 75.759 57.336 1.00 19.18 3 ARG B O 1
ATOM 765 N N . PRO B 1 5 ? 20.647 76.940 55.799 1.00 17.97 4 PRO B N 1
ATOM 766 C CA . PRO B 1 5 ? 21.273 77.677 56.871 1.00 18.34 4 PRO B CA 1
ATOM 767 C C . PRO B 1 5 ? 20.219 78.524 57.621 1.00 16.96 4 PRO B C 1
ATOM 768 O O . PRO B 1 5 ? 19.181 78.839 57.052 1.00 17.53 4 PRO B O 1
ATOM 772 N N . GLY B 1 6 ? 20.461 78.797 58.891 1.00 14.53 5 GLY B N 1
ATOM 773 C CA . GLY B 1 6 ? 19.578 79.616 59.687 1.00 15.62 5 GLY B CA 1
ATOM 774 C C . GLY B 1 6 ? 19.883 81.113 59.627 1.00 13.72 5 GLY B C 1
ATOM 775 O O . GLY B 1 6 ? 21.046 81.554 59.725 1.00 15.38 5 GLY B O 1
ATOM 776 N N . ALA B 1 7 ? 18.838 81.921 59.521 1.00 14.60 6 ALA B N 1
ATOM 777 C CA . ALA B 1 7 ? 19.009 83.365 59.689 1.00 13.45 6 ALA B CA 1
ATOM 778 C C . ALA B 1 7 ? 19.330 83.585 61.155 1.00 14.82 6 ALA B C 1
ATOM 779 O O . ALA B 1 7 ? 19.016 82.742 61.980 1.00 15.94 6 ALA B O 1
ATOM 781 N N . ILE B 1 8 ? 20.022 84.675 61.484 1.00 11.92 7 ILE B N 1
ATOM 782 C CA . ILE B 1 8 ? 20.449 84.927 62.846 1.00 12.98 7 ILE B CA 1
ATOM 783 C C . ILE B 1 8 ? 19.670 86.147 63.351 1.00 12.15 7 ILE B C 1
ATOM 784 O O . ILE B 1 8 ? 19.899 87.255 62.846 1.00 13.60 7 ILE B O 1
ATOM 789 N N . PRO B 1 9 ? 18.744 85.951 64.313 1.00 14.15 8 PRO B N 1
ATOM 790 C CA . PRO B 1 9 ? 18.075 87.066 65.001 1.00 13.01 8 PRO B CA 1
ATOM 791 C C . PRO B 1 9 ? 18.944 87.546 66.142 1.00 15.83 8 PRO B C 1
ATOM 792 O O . PRO B 1 9 ? 19.385 86.724 66.951 1.00 13.79 8 PRO B O 1
ATOM 796 N N . THR B 1 10 ? 19.185 88.849 66.187 1.00 10.80 9 THR B N 1
ATOM 797 C CA . THR B 1 10 ? 19.764 89.506 67.354 1.00 6.91 9 THR B CA 1
ATOM 798 C C . THR B 1 10 ? 18.804 90.563 67.908 1.00 10.33 9 THR B C 1
ATOM 799 O O . THR B 1 10 ? 18.430 91.505 67.209 1.00 11.16 9 THR B O 1
ATOM 803 N N . VAL B 1 11 ? 18.406 90.400 69.175 1.00 9.70 10 VAL B N 1
ATOM 804 C CA . VAL B 1 11 ? 17.510 91.344 69.783 1.00 12.14 10 VAL B CA 1
ATOM 805 C C . VAL B 1 11 ? 18.337 92.563 70.190 1.00 12.11 10 VAL B C 1
ATOM 806 O O . VAL B 1 11 ? 19.376 92.447 70.889 1.00 13.86 10 VAL B O 1
ATOM 810 N N . GLN B 1 12 ? 17.925 93.725 69.697 1.00 12.79 11 GLN B N 1
ATOM 811 C CA . GLN B 1 12 ? 18.624 95.002 69.960 1.00 11.12 11 GLN B CA 1
ATOM 812 C C . GLN B 1 12 ? 17.981 95.807 71.097 1.00 12.54 11 GLN B C 1
ATOM 813 O O . GLN B 1 12 ? 18.659 96.503 71.861 1.00 13.05 11 GLN B O 1
ATOM 819 N N . ILE B 1 13 ? 16.664 95.717 71.187 1.00 11.49 12 ILE B N 1
ATOM 820 C CA . ILE B 1 13 ? 15.850 96.412 72.206 1.00 11.89 12 ILE B CA 1
ATOM 821 C C . ILE B 1 13 ? 14.725 95.462 72.631 1.00 12.20 12 ILE B C 1
ATOM 822 O O . ILE B 1 13 ? 14.086 94.845 71.793 1.00 11.07 12 ILE B O 1
ATOM 827 N N . ASP B 1 14 ? 14.467 95.353 73.942 1.00 13.10 13 ASP B N 1
ATOM 828 C CA . ASP B 1 14 ? 13.296 94.613 74.429 1.00 12.75 13 ASP B CA 1
ATOM 829 C C . ASP B 1 14 ? 12.747 95.256 75.696 1.00 17.83 13 ASP B C 1
ATOM 830 O O . ASP B 1 14 ? 13.051 94.801 76.809 1.00 19.26 13 ASP B O 1
ATOM 835 N N . ASN B 1 15 ? 11.908 96.272 75.514 1.00 13.40 14 ASN B N 1
ATOM 836 C CA . ASN B 1 15 ? 11.377 97.043 76.653 1.00 16.50 14 ASN B CA 1
ATOM 837 C C . ASN B 1 15 ? 9.867 96.944 76.767 1.00 14.39 14 ASN B C 1
ATOM 838 O O . ASN B 1 15 ? 9.249 96.054 76.172 1.00 14.94 14 ASN B O 1
ATOM 843 N N . GLU B 1 16 ? 9.247 97.848 77.541 1.00 17.02 15 GLU B N 1
ATOM 844 C CA . GLU B 1 16 ? 7.814 97.751 77.753 1.00 17.65 15 GLU B CA 1
ATOM 845 C C . GLU B 1 16 ? 7.013 98.108 76.489 1.00 17.06 15 GLU B C 1
ATOM 846 O O . GLU B 1 16 ? 5.830 97.761 76.383 1.00 16.06 15 GLU B O 1
ATOM 849 N N . ARG B 1 17 ? 7.655 98.766 75.520 1.00 16.64 16 ARG B N 1
ATOM 850 C CA . ARG B 1 17 ? 6.931 99.269 74.344 1.00 15.53 16 ARG B CA 1
ATOM 851 C C . ARG B 1 17 ? 7.182 98.457 73.069 1.00 14.38 16 ARG B C 1
ATOM 852 O O . ARG B 1 17 ? 6.283 98.305 72.230 1.00 10.95 16 ARG B O 1
ATOM 860 N N . VAL B 1 18 ? 8.410 97.995 72.878 1.00 11.00 17 VAL B N 1
ATOM 861 C CA . VAL B 1 18 ? 8.763 97.315 71.650 1.00 12.31 17 VAL B CA 1
ATOM 862 C C . VAL B 1 18 ? 9.825 96.225 71.869 1.00 10.09 17 VAL B C 1
ATOM 863 O O . VAL B 1 18 ? 10.505 96.202 72.868 1.00 12.64 17 VAL B O 1
ATOM 867 N N . LYS B 1 19 ? 9.919 95.309 70.916 1.00 11.18 18 LYS B N 1
ATOM 868 C CA . LYS B 1 19 ? 11.034 94.369 70.825 1.00 9.65 18 LYS B CA 1
ATOM 869 C C . LYS B 1 19 ? 11.566 94.524 69.377 1.00 10.18 18 LYS B C 1
ATOM 870 O O . LYS B 1 19 ? 10.863 94.320 68.382 1.00 12.13 18 LYS B O 1
ATOM 876 N N . VAL B 1 20 ? 12.830 94.906 69.302 1.00 8.87 19 VAL B N 1
ATOM 877 C CA . VAL B 1 20 ? 13.488 95.138 68.020 1.00 9.34 19 VAL B CA 1
ATOM 878 C C . VAL B 1 20 ? 14.537 94.092 67.782 1.00 10.87 19 VAL B C 1
ATOM 879 O O . VAL B 1 20 ? 15.426 93.925 68.591 1.00 11.40 19 VAL B O 1
ATOM 883 N N . THR B 1 21 ? 14.411 93.367 66.666 1.00 12.13 20 THR B N 1
ATOM 884 C CA . THR B 1 21 ? 15.297 92.284 66.322 1.00 10.06 20 THR B CA 1
ATOM 885 C C . THR B 1 21 ? 15.887 92.543 64.962 1.00 9.00 20 THR B C 1
ATOM 886 O O . THR B 1 21 ? 15.156 92.850 64.007 1.00 10.54 20 THR B O 1
ATOM 890 N N . GLU B 1 22 ? 17.198 92.438 64.879 1.00 5.96 21 GLU B N 1
ATOM 891 C CA . GLU B 1 22 ? 17.910 92.379 63.624 1.00 9.34 21 GLU B CA 1
ATOM 892 C C . GLU B 1 22 ? 17.871 90.949 63.110 1.00 10.34 21 GLU B C 1
ATOM 893 O O . GLU B 1 22 ? 18.286 90.026 63.817 1.00 10.82 21 GLU B O 1
ATOM 899 N N . TRP B 1 23 ? 17.434 90.768 61.870 1.00 10.35 22 TRP B N 1
ATOM 900 C CA . TRP B 1 23 ? 17.508 89.466 61.216 1.00 11.13 22 TRP B CA 1
ATOM 901 C C . TRP B 1 23 ? 18.537 89.500 60.108 1.00 12.57 22 TRP B C 1
ATOM 902 O O . TRP B 1 23 ? 18.359 90.225 59.128 1.00 12.51 22 TRP B O 1
ATOM 913 N N . ARG B 1 24 ? 19.599 88.713 60.271 1.00 11.71 23 ARG B N 1
ATOM 914 C CA . ARG B 1 24 ? 20.694 88.637 59.310 1.00 12.99 23 ARG B CA 1
ATOM 915 C C . ARG B 1 24 ? 20.621 87.277 58.647 1.00 11.20 23 ARG B C 1
ATOM 916 O O . ARG B 1 24 ? 20.789 86.265 59.316 1.00 14.52 23 ARG B O 1
ATOM 924 N N . PHE B 1 25 ? 20.344 87.265 57.344 1.00 10.62 24 PHE B N 1
ATOM 925 C CA . PHE B 1 25 ? 20.222 86.027 56.558 1.00 10.56 24 PHE B CA 1
ATOM 926 C C . PHE B 1 25 ? 21.502 85.727 55.775 1.00 11.90 24 PHE B C 1
ATOM 927 O O . PHE B 1 25 ? 21.858 86.504 54.906 1.00 13.45 24 PHE B O 1
ATOM 935 N N . PRO B 1 26 ? 22.146 84.558 56.027 1.00 14.87 25 PRO B N 1
ATOM 936 C CA . PRO B 1 26 ? 23.191 84.138 55.075 1.00 14.89 25 PRO B CA 1
ATOM 937 C C . PRO B 1 26 ? 22.512 83.832 53.752 1.00 16.32 25 PRO B C 1
ATOM 938 O O . PRO B 1 26 ? 21.297 83.671 53.723 1.00 14.79 25 PRO B O 1
ATOM 942 N N . PRO B 1 27 ? 23.279 83.732 52.660 1.00 14.42 26 PRO B N 1
ATOM 943 C CA . PRO B 1 27 ? 22.615 83.283 51.424 1.00 15.41 26 PRO B CA 1
ATOM 944 C C . PRO B 1 27 ? 21.823 81.975 51.618 1.00 13.41 26 PRO B C 1
ATOM 945 O O . PRO B 1 27 ? 22.323 81.023 52.215 1.00 16.12 26 PRO B O 1
ATOM 949 N N . GLY B 1 28 ? 20.581 81.944 51.149 1.00 14.05 27 GLY B N 1
ATOM 950 C CA . GLY B 1 28 ? 19.703 80.791 51.323 1.00 14.72 27 GLY B CA 1
ATOM 951 C C . GLY B 1 28 ? 19.133 80.548 52.702 1.00 14.79 27 GLY B C 1
ATOM 952 O O . GLY B 1 28 ? 18.476 79.533 52.935 1.00 14.76 27 GLY B O 1
ATOM 953 N N . GLY B 1 29 ? 19.415 81.441 53.649 1.00 13.81 28 GLY B N 1
ATOM 954 C CA . GLY B 1 29 ? 19.040 81.181 55.047 1.00 12.59 28 GLY B CA 1
ATOM 955 C C . GLY B 1 29 ? 17.566 81.362 55.292 1.00 13.86 28 GLY B C 1
ATOM 956 O O . GLY B 1 29 ? 16.890 82.043 54.533 1.00 14.22 28 GLY B O 1
ATOM 957 N N . GLU B 1 30 ? 17.048 80.715 56.319 1.00 11.80 29 GLU B N 1
ATOM 958 C CA . GLU B 1 30 ? 15.642 80.835 56.665 1.00 11.94 29 GLU B CA 1
ATOM 959 C C . GLU B 1 30 ? 15.402 81.142 58.135 1.00 14.08 29 GLU B C 1
ATOM 960 O O . GLU B 1 30 ? 16.204 80.790 59.045 1.00 12.06 29 GLU B O 1
ATOM 966 N N . THR B 1 31 ? 14.262 81.733 58.392 1.00 12.41 30 THR B N 1
ATOM 967 C CA . THR B 1 31 ? 13.841 81.950 59.775 1.00 11.71 30 THR B CA 1
ATOM 968 C C . THR B 1 31 ? 13.280 80.688 60.422 1.00 13.18 30 THR B C 1
ATOM 969 O O . THR B 1 31 ? 13.325 80.538 61.635 1.00 15.87 30 THR B O 1
ATOM 973 N N . GLY B 1 32 ? 12.742 79.779 59.617 1.00 13.50 31 GLY B N 1
ATOM 974 C CA . GLY B 1 32 ? 11.769 78.808 60.096 1.00 13.99 31 GLY B CA 1
ATOM 975 C C . GLY B 1 32 ? 10.382 79.409 60.187 1.00 14.66 31 GLY B C 1
ATOM 976 O O . GLY B 1 32 ? 10.181 80.617 60.356 1.00 13.34 31 GLY B O 1
ATOM 977 N N . TRP B 1 33 ? 9.401 78.542 60.108 1.00 12.34 32 TRP B N 1
ATOM 978 C CA . TRP B 1 33 ? 8.038 78.931 60.268 1.00 12.04 32 TRP B CA 1
ATOM 979 C C . TRP B 1 33 ? 7.739 79.529 61.629 1.00 12.32 32 TRP B C 1
ATOM 980 O O . TRP B 1 33 ? 8.197 79.015 62.666 1.00 11.89 32 TRP B O 1
ATOM 991 N N . HIS B 1 34 ? 6.994 80.642 61.612 1.00 12.30 33 HIS B N 1
ATOM 992 C CA . HIS B 1 34 ? 6.518 81.292 62.829 1.00 13.46 33 HIS B CA 1
ATOM 993 C C . HIS B 1 34 ? 5.253 82.081 62.585 1.00 11.75 33 HIS B C 1
ATOM 994 O O . HIS B 1 34 ? 4.887 82.371 61.464 1.00 15.10 33 HIS B O 1
ATOM 1001 N N . ARG B 1 35 ? 4.602 82.414 63.669 1.00 12.92 34 ARG B N 1
ATOM 1002 C CA . ARG B 1 35 ? 3.423 83.272 63.639 1.00 16.25 34 ARG B CA 1
ATOM 1003 C C . ARG B 1 35 ? 3.746 84.482 64.496 1.00 14.31 34 ARG B C 1
ATOM 1004 O O . ARG B 1 35 ? 4.211 84.361 65.632 1.00 15.97 34 ARG B O 1
ATOM 1012 N N . HIS B 1 36 ? 3.467 85.641 63.943 1.00 13.80 35 HIS B N 1
ATOM 1013 C CA . HIS B 1 36 ? 3.656 86.920 64.610 1.00 12.76 35 HIS B CA 1
ATOM 1014 C C . HIS B 1 36 ? 2.570 87.170 65.634 1.00 13.92 35 HIS B C 1
ATOM 1015 O O . HIS B 1 36 ? 1.407 87.156 65.301 1.00 12.72 35 HIS B O 1
ATOM 1022 N N . SER B 1 37 ? 2.963 87.363 66.884 1.00 14.39 36 SER B N 1
ATOM 1023 C CA . SER B 1 37 ? 1.984 87.601 67.954 1.00 16.21 36 SER B CA 1
ATOM 1024 C C . SER B 1 37 ? 1.649 89.097 68.104 1.00 16.17 36 SER B C 1
ATOM 1025 O O . SER B 1 37 ? 0.682 89.450 68.785 1.00 13.28 36 SER B O 1
ATOM 1036 N N . ASP B 1 39 ? 1.611 93.230 66.008 1.00 11.20 38 ASP B N 1
ATOM 1037 C CA . ASP B 1 39 ? 1.785 94.135 64.903 1.00 10.89 38 ASP B CA 1
ATOM 1038 C C . ASP B 1 39 ? 3.254 94.535 64.860 1.00 10.57 38 ASP B C 1
ATOM 1039 O O . ASP B 1 39 ? 3.905 94.698 65.910 1.00 11.90 38 ASP B O 1
ATOM 1044 N N . TYR B 1 40 ? 3.801 94.714 63.659 1.00 11.09 39 TYR B N 1
ATOM 1045 C CA . TYR B 1 40 ? 5.233 94.962 63.538 1.00 11.36 39 TYR B CA 1
ATOM 1046 C C . TYR B 1 40 ? 5.566 95.833 62.355 1.00 11.04 39 TYR B C 1
ATOM 1047 O O . TYR B 1 40 ? 4.823 95.936 61.380 1.00 9.62 39 TYR B O 1
ATOM 1056 N N . VAL B 1 41 ? 6.728 96.460 62.463 1.00 9.78 40 VAL B N 1
ATOM 1057 C CA . VAL B 1 41 ? 7.240 97.287 61.396 1.00 9.63 40 VAL B CA 1
ATOM 1058 C C . VAL B 1 41 ? 8.569 96.680 60.919 1.00 9.97 40 VAL B C 1
ATOM 1059 O O . VAL B 1 41 ? 9.361 96.207 61.756 1.00 11.91 40 VAL B O 1
ATOM 1063 N N . VAL B 1 42 ? 8.787 96.649 59.605 1.00 9.42 41 VAL B N 1
ATOM 1064 C CA . VAL B 1 42 ? 10.028 96.151 59.016 1.00 10.84 41 VAL B CA 1
ATOM 1065 C C . VAL B 1 42 ? 10.806 97.316 58.400 1.00 11.01 41 VAL B C 1
ATOM 1066 O O . VAL B 1 42 ? 10.256 98.061 57.594 1.00 9.54 41 VAL B O 1
ATOM 1070 N N . VAL B 1 43 ? 12.058 97.504 58.829 1.00 10.74 42 VAL B N 1
ATOM 1071 C CA . VAL B 1 43 ? 12.988 98.377 58.145 1.00 10.47 42 VAL B CA 1
ATOM 1072 C C . VAL B 1 43 ? 14.068 97.585 57.409 1.00 10.79 42 VAL B C 1
ATOM 1073 O O . VAL B 1 43 ? 15.024 97.056 58.031 1.00 8.94 42 VAL B O 1
ATOM 1077 N N . PRO B 1 44 ? 13.942 97.502 56.069 1.00 10.63 43 PRO B N 1
ATOM 1078 C CA . PRO B 1 44 ? 14.936 96.781 55.314 1.00 9.56 43 PRO B CA 1
ATOM 1079 C C . PRO B 1 44 ? 16.265 97.475 55.306 1.00 8.46 43 PRO B C 1
ATOM 1080 O O . PRO B 1 44 ? 16.307 98.695 55.157 1.00 8.12 43 PRO B O 1
ATOM 1092 N N . THR B 1 46 ? 18.707 96.091 53.390 1.00 13.29 45 THR B N 1
ATOM 1093 C CA . THR B 1 46 ? 19.227 95.554 52.133 1.00 13.31 45 THR B CA 1
ATOM 1094 C C . THR B 1 46 ? 18.123 95.662 51.106 1.00 13.54 45 THR B C 1
ATOM 1095 O O . THR B 1 46 ? 16.966 95.466 51.436 1.00 13.49 45 THR B O 1
ATOM 1099 N N . THR B 1 47 ? 18.453 95.970 49.866 1.00 11.35 46 THR B N 1
ATOM 1100 C CA . THR B 1 47 ? 17.458 95.930 48.793 1.00 11.31 46 THR B CA 1
ATOM 1101 C C . THR B 1 47 ? 17.544 94.567 48.161 1.00 11.93 46 THR B C 1
ATOM 1102 O O . THR B 1 47 ? 18.609 94.136 47.765 1.00 13.03 46 THR B O 1
ATOM 1106 N N . GLY B 1 48 ? 16.415 93.920 48.004 1.00 13.08 47 GLY B N 1
ATOM 1107 C CA . GLY B 1 48 ? 16.409 92.656 47.359 1.00 13.02 47 GLY B CA 1
ATOM 1108 C C . GLY B 1 48 ? 15.146 91.910 47.652 1.00 13.01 47 GLY B C 1
ATOM 1109 O O . GLY B 1 48 ? 14.305 92.335 48.430 1.00 11.16 47 GLY B O 1
ATOM 1110 N N . PRO B 1 49 ? 15.020 90.763 47.025 1.00 14.35 48 PRO B N 1
ATOM 1111 C CA . PRO B 1 49 ? 13.886 89.881 47.235 1.00 13.32 48 PRO B CA 1
ATOM 1112 C C . PRO B 1 49 ? 13.967 89.013 48.484 1.00 15.08 48 PRO B C 1
ATOM 1113 O O . PRO B 1 49 ? 15.047 88.529 48.827 1.00 14.45 48 PRO B O 1
ATOM 1117 N N . LEU B 1 50 ? 12.811 88.785 49.112 1.00 13.58 49 LEU B N 1
ATOM 1118 C CA . LEU B 1 50 ? 12.669 87.697 50.068 1.00 14.45 49 LEU B CA 1
ATOM 1119 C C . LEU B 1 50 ? 11.630 86.691 49.602 1.00 15.85 49 LEU B C 1
ATOM 1120 O O . LEU B 1 50 ? 10.658 87.058 48.958 1.00 14.47 49 LEU B O 1
ATOM 1125 N N . LEU B 1 51 ? 11.853 85.420 49.937 1.00 15.56 50 LEU B N 1
ATOM 1126 C CA . LEU B 1 51 ? 10.888 84.351 49.631 1.00 13.51 50 LEU B CA 1
ATOM 1127 C C . LEU B 1 51 ? 10.153 84.058 50.929 1.00 15.90 50 LEU B C 1
ATOM 1128 O O . LEU B 1 51 ? 10.767 83.755 51.958 1.00 14.45 50 LEU B O 1
ATOM 1133 N N . LEU B 1 52 ? 8.841 84.225 50.894 1.00 14.27 51 LEU B N 1
ATOM 1134 C CA . LEU B 1 52 ? 8.004 83.957 52.049 1.00 16.47 51 LEU B CA 1
ATOM 1135 C C . LEU B 1 52 ? 7.144 82.740 51.730 1.00 16.82 51 LEU B C 1
ATOM 1136 O O . LEU B 1 52 ? 6.384 82.774 50.774 1.00 17.66 51 LEU B O 1
ATOM 1141 N N . GLU B 1 53 ? 7.275 81.673 52.520 1.00 14.16 52 GLU B N 1
ATOM 1142 C CA . GLU B 1 53 ? 6.345 80.544 52.446 1.00 14.94 52 GLU B CA 1
ATOM 1143 C C . GLU B 1 53 ? 5.211 80.899 53.363 1.00 14.00 52 GLU B C 1
ATOM 1144 O O . GLU B 1 53 ? 5.426 81.200 54.540 1.00 13.70 52 GLU B O 1
ATOM 1150 N N . THR B 1 54 ? 3.996 80.889 52.818 1.00 15.06 53 THR B N 1
ATOM 1151 C CA . THR B 1 54 ? 2.814 81.407 53.509 1.00 15.59 53 THR B CA 1
ATOM 1152 C C . THR B 1 54 ? 1.689 80.395 53.396 1.00 15.41 53 THR B C 1
ATOM 1153 O O . THR B 1 54 ? 1.788 79.476 52.594 1.00 15.21 53 THR B O 1
ATOM 1157 N N . PRO B 1 55 ? 0.638 80.544 54.202 1.00 13.14 54 PRO B N 1
ATOM 1158 C CA . PRO B 1 55 ? -0.539 79.675 54.025 1.00 15.60 54 PRO B CA 1
ATOM 1159 C C . PRO B 1 55 ? -1.227 79.719 52.657 1.00 16.91 54 PRO B C 1
ATOM 1160 O O . PRO B 1 55 ? -1.976 78.800 52.324 1.00 15.55 54 PRO B O 1
ATOM 1164 N N . GLU B 1 56 ? -0.998 80.792 51.905 1.00 16.27 55 GLU B N 1
ATOM 1165 C CA . GLU B 1 56 ? -1.460 80.904 50.534 1.00 19.27 55 GLU B CA 1
ATOM 1166 C C . GLU B 1 56 ? -0.426 80.496 49.493 1.00 18.45 55 GLU B C 1
ATOM 1167 O O . GLU B 1 56 ? -0.678 80.638 48.316 1.00 22.29 55 GLU B O 1
ATOM 1173 N N . GLY B 1 57 ? 0.707 79.941 49.915 1.00 16.79 56 GLY B N 1
ATOM 1174 C CA . GLY B 1 57 ? 1.757 79.486 49.015 1.00 16.97 56 GLY B CA 1
ATOM 1175 C C . GLY B 1 57 ? 2.995 80.373 49.016 1.00 18.30 56 GLY B C 1
ATOM 1176 O O . GLY B 1 57 ? 3.161 81.216 49.886 1.00 16.89 56 GLY B O 1
ATOM 1177 N N . SER B 1 58 ? 3.874 80.161 48.036 1.00 19.06 57 SER B N 1
ATOM 1178 C CA . SER B 1 58 ? 5.147 80.844 48.006 1.00 18.76 57 SER B CA 1
ATOM 1179 C C . SER B 1 58 ? 4.951 82.249 47.465 1.00 19.76 57 SER B C 1
ATOM 1180 O O . SER B 1 58 ? 4.259 82.440 46.479 1.00 15.37 57 SER B O 1
ATOM 1183 N N . VAL B 1 59 ? 5.540 83.236 48.119 1.00 13.48 58 VAL B N 1
ATOM 1184 C CA . VAL B 1 59 ? 5.427 84.625 47.668 1.00 14.96 58 VAL B CA 1
ATOM 1185 C C . VAL B 1 59 ? 6.844 85.212 47.664 1.00 14.69 58 VAL B C 1
ATOM 1186 O O . VAL B 1 59 ? 7.542 85.136 48.660 1.00 18.60 58 VAL B O 1
ATOM 1190 N N . THR B 1 60 ? 7.281 85.786 46.553 1.00 13.59 59 THR B N 1
ATOM 1191 C CA . THR B 1 60 ? 8.524 86.506 46.505 1.00 13.19 59 THR B CA 1
ATOM 1192 C C . THR B 1 60 ? 8.188 87.972 46.603 1.00 15.76 59 THR B C 1
ATOM 1193 O O . THR B 1 60 ? 7.307 88.442 45.895 1.00 12.77 59 THR B O 1
ATOM 1197 N N . SER B 1 61 ? 8.855 88.666 47.529 1.00 14.03 60 SER B N 1
ATOM 1198 C CA . SER B 1 61 ? 8.595 90.073 47.787 1.00 16.08 60 SER B CA 1
ATOM 1199 C C . SER B 1 61 ? 9.844 90.890 47.620 1.00 13.87 60 SER B C 1
ATOM 1200 O O . SER B 1 61 ? 10.917 90.486 48.050 1.00 14.94 60 SER B O 1
ATOM 1203 N N . GLN B 1 62 ? 9.661 92.062 47.027 1.00 11.78 61 GLN B N 1
ATOM 1204 C CA . GLN B 1 62 ? 10.723 93.049 46.868 1.00 12.49 61 GLN B CA 1
ATOM 1205 C C . GLN B 1 62 ? 10.777 93.978 48.080 1.00 11.02 61 GLN B C 1
ATOM 1206 O O . GLN B 1 62 ? 9.814 94.684 48.365 1.00 15.81 61 GLN B O 1
ATOM 1212 N N . LEU B 1 63 ? 11.906 93.967 48.775 1.00 10.77 62 LEU B N 1
ATOM 1213 C CA . LEU B 1 63 ? 12.222 94.954 49.832 1.00 11.06 62 LEU B CA 1
ATOM 1214 C C . LEU B 1 63 ? 13.183 95.995 49.294 1.00 12.42 62 LEU B C 1
ATOM 1215 O O . LEU B 1 63 ? 14.026 95.696 48.453 1.00 10.53 62 LEU B O 1
ATOM 1220 N N . THR B 1 64 ? 13.065 97.230 49.783 1.00 11.98 63 THR B N 1
ATOM 1221 C CA . THR B 1 64 ? 13.933 98.298 49.335 1.00 12.24 63 THR B CA 1
ATOM 1222 C C . THR B 1 64 ? 14.562 98.894 50.599 1.00 9.92 63 THR B C 1
ATOM 1223 O O . THR B 1 64 ? 13.853 99.189 51.573 1.00 10.14 63 THR B O 1
ATOM 1227 N N . ARG B 1 65 ? 15.882 98.994 50.598 1.00 12.39 64 ARG B N 1
ATOM 1228 C CA . ARG B 1 65 ? 16.610 99.531 51.721 1.00 13.02 64 ARG B CA 1
ATOM 1229 C C . ARG B 1 65 ? 16.032 100.857 52.128 1.00 12.77 64 ARG B C 1
ATOM 1230 O O . ARG B 1 65 ? 15.829 101.762 51.288 1.00 12.49 64 ARG B O 1
ATOM 1238 N N . GLY B 1 66 ? 15.751 100.962 53.419 1.00 11.81 65 GLY B N 1
ATOM 1239 C CA . GLY B 1 66 ? 15.292 102.197 53.970 1.00 10.63 65 GLY B CA 1
ATOM 1240 C C . GLY B 1 66 ? 13.806 102.498 53.808 1.00 10.92 65 GLY B C 1
ATOM 1241 O O . GLY B 1 66 ? 13.367 103.554 54.253 1.00 10.58 65 GLY B O 1
ATOM 1242 N N . VAL B 1 67 ? 13.051 101.598 53.183 1.00 9.63 66 VAL B N 1
ATOM 1243 C CA . VAL B 1 67 ? 11.609 101.806 52.961 1.00 10.69 66 VAL B CA 1
ATOM 1244 C C . VAL B 1 67 ? 10.847 100.880 53.864 1.00 10.86 66 VAL B C 1
ATOM 1245 O O . VAL B 1 67 ? 10.672 99.690 53.596 1.00 9.94 66 VAL B O 1
ATOM 1249 N N . SER B 1 68 ? 10.345 101.461 54.937 1.00 11.35 67 SER B N 1
ATOM 1250 C CA . SER B 1 68 ? 9.703 100.693 55.957 1.00 11.08 67 SER B CA 1
ATOM 1251 C C . SER B 1 68 ? 8.257 100.366 55.593 1.00 14.35 67 SER B C 1
ATOM 1252 O O . SER B 1 68 ? 7.642 101.020 54.759 1.00 13.57 67 SER B O 1
ATOM 1255 N N . TYR B 1 69 ? 7.728 99.322 56.219 1.00 12.29 68 TYR B N 1
ATOM 1256 C CA . TYR B 1 69 ? 6.333 98.935 56.032 1.00 11.07 68 TYR B CA 1
ATOM 1257 C C . TYR B 1 69 ? 5.880 98.253 57.297 1.00 10.21 68 TYR B C 1
ATOM 1258 O O . TYR B 1 69 ? 6.719 97.857 58.114 1.00 12.03 68 TYR B O 1
ATOM 1267 N N . THR B 1 70 ? 4.567 98.053 57.441 1.00 12.70 69 THR B N 1
ATOM 1268 C CA . THR B 1 70 ? 4.031 97.424 58.648 1.00 12.28 69 THR B CA 1
ATOM 1269 C C . THR B 1 70 ? 3.115 96.264 58.228 1.00 14.38 69 THR B C 1
ATOM 1270 O O . THR B 1 70 ? 2.567 96.229 57.107 1.00 14.21 69 THR B O 1
ATOM 1274 N N . ARG B 1 71 ? 3.084 95.273 59.095 1.00 13.50 70 ARG B N 1
ATOM 1275 C CA . ARG B 1 71 ? 2.213 94.108 58.992 1.00 12.81 70 ARG B CA 1
ATOM 1276 C C . ARG B 1 71 ? 1.583 93.774 60.337 1.00 13.66 70 ARG B C 1
ATOM 1277 O O . ARG B 1 71 ? 2.141 94.088 61.393 1.00 13.41 70 ARG B O 1
ATOM 1285 N N . PRO B 1 72 ? 0.426 93.100 60.294 1.00 16.16 71 PRO B N 1
ATOM 1286 C CA . PRO B 1 72 ? -0.357 92.852 61.483 1.00 14.89 71 PRO B CA 1
ATOM 1287 C C . PRO B 1 72 ? -0.016 91.579 62.232 1.00 13.09 71 PRO B C 1
ATOM 1288 O O . PRO B 1 72 ? 0.564 90.621 61.702 1.00 12.69 71 PRO B O 1
ATOM 1292 N N . GLU B 1 73 ? -0.406 91.586 63.506 1.00 15.65 72 GLU B N 1
ATOM 1293 C CA . GLU B 1 73 ? -0.435 90.388 64.293 1.00 17.25 72 GLU B CA 1
ATOM 1294 C C . GLU B 1 73 ? -1.115 89.302 63.473 1.00 14.66 72 GLU B C 1
ATOM 1295 O O . GLU B 1 73 ? -2.108 89.551 62.763 1.00 13.18 72 GLU B O 1
ATOM 1301 N N . GLY B 1 74 ? -0.569 88.095 63.554 1.00 12.62 73 GLY B N 1
ATOM 1302 C CA . GLY B 1 74 ? -1.206 86.947 62.899 1.00 14.67 73 GLY B CA 1
ATOM 1303 C C . GLY B 1 74 ? -0.553 86.493 61.613 1.00 14.84 73 GLY B C 1
ATOM 1304 O O . GLY B 1 74 ? -0.871 85.421 61.096 1.00 15.09 73 GLY B O 1
ATOM 1305 N N . VAL B 1 75 ? 0.342 87.307 61.061 1.00 10.88 74 VAL B N 1
ATOM 1306 C CA . VAL B 1 75 ? 1.082 86.883 59.877 1.00 14.23 74 VAL B CA 1
ATOM 1307 C C . VAL B 1 75 ? 1.787 85.583 60.223 1.00 15.09 74 VAL B C 1
ATOM 1308 O O . VAL B 1 75 ? 2.445 85.505 61.258 1.00 14.30 74 VAL B O 1
ATOM 1312 N N . GLU B 1 76 ? 1.612 84.559 59.388 1.00 14.16 75 GLU B N 1
ATOM 1313 C CA . GLU B 1 76 ? 2.272 83.273 59.610 1.00 13.51 75 GLU B CA 1
ATOM 1314 C C . GLU B 1 76 ? 3.057 82.863 58.361 1.00 12.67 75 GLU B C 1
ATOM 1315 O O . GLU B 1 76 ? 2.533 82.889 57.271 1.00 11.64 75 GLU B O 1
ATOM 1321 N N . HIS B 1 77 ? 4.343 82.582 58.518 1.00 12.19 76 HIS B N 1
ATOM 1322 C CA . HIS B 1 77 ? 5.215 82.357 57.350 1.00 10.86 76 HIS B CA 1
ATOM 1323 C C . HIS B 1 77 ? 6.598 81.814 57.732 1.00 11.64 76 HIS B C 1
ATOM 1324 O O . HIS B 1 77 ? 6.947 81.811 58.883 1.00 12.63 76 HIS B O 1
ATOM 1331 N N . ASN B 1 78 ? 7.353 81.357 56.733 1.00 10.39 77 ASN B N 1
ATOM 1332 C CA . ASN B 1 78 ? 8.769 81.100 56.821 1.00 10.88 77 ASN B CA 1
ATOM 1333 C C . ASN B 1 78 ? 9.446 82.027 55.831 1.00 10.94 77 ASN B C 1
ATOM 1334 O O . ASN B 1 78 ? 9.025 82.094 54.660 1.00 12.56 77 ASN B O 1
ATOM 1339 N N . VAL B 1 79 ? 10.476 82.753 56.287 1.00 11.30 78 VAL B N 1
ATOM 1340 C CA . VAL B 1 79 ? 11.143 83.742 55.466 1.00 12.87 78 VAL B CA 1
ATOM 1341 C C . VAL B 1 79 ? 12.486 83.192 55.087 1.00 12.53 78 VAL B C 1
ATOM 1342 O O . VAL B 1 79 ? 13.237 82.743 55.944 1.00 12.52 78 VAL B O 1
ATOM 1346 N N . ILE B 1 80 ? 12.774 83.248 53.790 1.00 11.81 79 ILE B N 1
ATOM 1347 C CA . ILE B 1 80 ? 13.989 82.671 53.185 1.00 12.01 79 ILE B CA 1
ATOM 1348 C C . ILE B 1 80 ? 14.684 83.748 52.360 1.00 13.51 79 ILE B C 1
ATOM 1349 O O . ILE B 1 80 ? 14.026 84.547 51.697 1.00 13.02 79 ILE B O 1
ATOM 1354 N N . ASN B 1 81 ? 16.016 83.758 52.392 1.00 12.26 80 ASN B N 1
ATOM 1355 C CA . ASN B 1 81 ? 16.810 84.650 51.579 1.00 10.61 80 ASN B CA 1
ATOM 1356 C C . ASN B 1 81 ? 17.198 83.898 50.302 1.00 13.24 80 ASN B C 1
ATOM 1357 O O . ASN B 1 81 ? 18.113 83.066 50.360 1.00 15.03 80 ASN B O 1
ATOM 1362 N N . PRO B 1 82 ? 16.536 84.210 49.163 1.00 11.63 81 PRO B N 1
ATOM 1363 C CA . PRO B 1 82 ? 16.730 83.502 47.874 1.00 12.54 81 PRO B CA 1
ATOM 1364 C C . PRO B 1 82 ? 17.870 84.075 47.034 1.00 15.46 81 PRO B C 1
ATOM 1365 O O . PRO B 1 82 ? 17.942 83.816 45.826 1.00 15.09 81 PRO B O 1
ATOM 1369 N N . SER B 1 83 ? 18.739 84.864 47.653 1.00 19.09 82 SER B N 1
ATOM 1370 C CA . SER B 1 83 ? 19.861 85.443 46.958 1.00 18.14 82 SER B CA 1
ATOM 1371 C C . SER B 1 83 ? 21.194 84.813 47.326 1.00 19.07 82 SER B C 1
ATOM 1372 O O . SER B 1 83 ? 21.299 84.038 48.260 1.00 15.42 82 SER B O 1
ATOM 1375 N N . ASP B 1 84 ? 22.230 85.223 46.588 1.00 15.41 83 ASP B N 1
ATOM 1376 C CA . ASP B 1 84 ? 23.586 84.770 46.831 1.00 15.16 83 ASP B CA 1
ATOM 1377 C C . ASP B 1 84 ? 24.375 85.732 47.713 1.00 15.90 83 ASP B C 1
ATOM 1378 O O . ASP B 1 84 ? 25.576 85.564 47.895 1.00 16.05 83 ASP B O 1
ATOM 1383 N N . THR B 1 85 ? 23.700 86.699 48.311 1.00 16.47 84 THR B N 1
ATOM 1384 C CA . THR B 1 85 ? 24.337 87.613 49.236 1.00 14.66 84 THR B CA 1
ATOM 1385 C C . THR B 1 85 ? 23.551 87.641 50.543 1.00 18.08 84 THR B C 1
ATOM 1386 O O . THR B 1 85 ? 22.403 87.160 50.611 1.00 16.88 84 THR B O 1
ATOM 1390 N N . GLU B 1 86 ? 24.166 88.222 51.571 1.00 15.90 85 GLU B N 1
ATOM 1391 C CA . GLU B 1 86 ? 23.497 88.402 52.876 1.00 16.91 85 GLU B CA 1
ATOM 1392 C C . GLU B 1 86 ? 22.352 89.390 52.749 1.00 16.19 85 GLU B C 1
ATOM 1393 O O . GLU B 1 86 ? 22.405 90.354 51.969 1.00 15.26 85 GLU B O 1
ATOM 1399 N N . PHE B 1 87 ? 21.315 89.172 53.545 1.00 11.30 86 PHE B N 1
ATOM 1400 C CA . PHE B 1 87 ? 20.183 90.034 53.574 1.00 13.66 86 PHE B CA 1
ATOM 1401 C C . PHE B 1 87 ? 19.910 90.368 55.023 1.00 11.13 86 PHE B C 1
ATOM 1402 O O . PHE B 1 87 ? 19.952 89.488 55.887 1.00 11.97 86 PHE B O 1
ATOM 1410 N N . VAL B 1 88 ? 19.666 91.655 55.278 1.00 12.15 87 VAL B N 1
ATOM 1411 C CA . VAL B 1 88 ? 19.365 92.107 56.619 1.00 11.01 87 VAL B CA 1
ATOM 1412 C C . VAL B 1 88 ? 18.150 92.996 56.695 1.00 10.60 87 VAL B C 1
ATOM 1413 O O . VAL B 1 88 ? 17.958 93.884 55.859 1.00 10.35 87 VAL B O 1
ATOM 1417 N N . PHE B 1 89 ? 17.330 92.783 57.709 1.00 10.08 88 PHE B N 1
ATOM 1418 C CA . PHE B 1 89 ? 16.309 93.758 58.041 1.00 7.78 88 PHE B CA 1
ATOM 1419 C C . PHE B 1 89 ? 16.142 93.846 59.540 1.00 9.59 88 PHE B C 1
ATOM 1420 O O . PHE B 1 89 ? 16.558 92.956 60.275 1.00 12.63 88 PHE B O 1
ATOM 1428 N N . VAL B 1 90 ? 15.595 94.971 59.976 1.00 9.95 89 VAL B N 1
ATOM 1429 C CA . VAL B 1 90 ? 15.273 95.195 61.380 1.00 10.12 89 VAL B CA 1
ATOM 1430 C C . VAL B 1 90 ? 13.758 95.116 61.537 1.00 11.13 89 VAL B C 1
ATOM 1431 O O . VAL B 1 90 ? 13.011 95.726 60.796 1.00 11.98 89 VAL B O 1
ATOM 1435 N N . GLU B 1 91 ? 13.314 94.363 62.524 1.00 9.57 90 GLU B N 1
ATOM 1436 C CA . GLU B 1 91 ? 11.905 94.173 62.786 1.00 10.07 90 GLU B CA 1
ATOM 1437 C C . GLU B 1 91 ? 11.561 94.779 64.151 1.00 10.12 90 GLU B C 1
ATOM 1438 O O . GLU B 1 91 ? 12.228 94.480 65.164 1.00 11.39 90 GLU B O 1
ATOM 1444 N N . ILE B 1 92 ? 10.596 95.683 64.162 1.00 8.14 91 ILE B N 1
ATOM 1445 C CA . ILE B 1 92 ? 10.132 96.326 65.381 1.00 10.94 91 ILE B CA 1
ATOM 1446 C C . ILE B 1 92 ? 8.735 95.788 65.728 1.00 11.75 91 ILE B C 1
ATOM 1447 O O . ILE B 1 92 ? 7.764 96.170 65.091 1.00 10.27 91 ILE B O 1
ATOM 1452 N N . GLU B 1 93 ? 8.655 94.935 66.737 1.00 11.30 92 GLU B N 1
ATOM 1453 C CA . GLU B 1 93 ? 7.348 94.423 67.218 1.00 11.08 92 GLU B CA 1
ATOM 1454 C C . GLU B 1 93 ? 6.775 95.351 68.270 1.00 12.06 92 GLU B C 1
ATOM 1455 O O . GLU B 1 93 ? 7.440 95.726 69.219 1.00 12.43 92 GLU B O 1
ATOM 1461 N N . ILE B 1 94 ? 5.529 95.731 68.082 1.00 12.34 93 ILE B N 1
ATOM 1462 C CA . ILE B 1 94 ? 4.864 96.632 69.002 1.00 11.46 93 ILE B CA 1
ATOM 1463 C C . ILE B 1 94 ? 4.107 95.883 70.115 1.00 12.34 93 ILE B C 1
ATOM 1464 O O . ILE B 1 94 ? 3.173 95.146 69.820 1.00 14.31 93 ILE B O 1
ATOM 1469 N N . LYS B 1 95 ? 4.477 96.119 71.386 1.00 11.66 94 LYS B N 1
ATOM 1470 C CA . LYS B 1 95 ? 3.894 95.414 72.545 1.00 14.20 94 LYS B CA 1
ATOM 1471 C C . LYS B 1 95 ? 2.603 96.077 73.029 1.00 16.93 94 LYS B C 1
ATOM 1472 O O . LYS B 1 95 ? 2.107 96.984 72.378 1.00 19.55 94 LYS B O 1
ATOM 1478 N N . GLY C 1 1 ? 45.935 65.530 28.673 1.00 22.95 0 GLY C N 1
ATOM 1479 C CA . GLY C 1 1 ? 45.560 66.436 27.563 1.00 22.96 0 GLY C CA 1
ATOM 1480 C C . GLY C 1 1 ? 45.950 67.838 27.955 1.00 19.60 0 GLY C C 1
ATOM 1481 O O . GLY C 1 1 ? 46.496 68.039 29.077 1.00 16.20 0 GLY C O 1
ATOM 1490 N N . LYS C 1 3 ? 46.029 71.356 29.392 1.00 18.21 2 LYS C N 1
ATOM 1491 C CA . LYS C 1 3 ? 45.537 72.001 30.587 1.00 17.89 2 LYS C CA 1
ATOM 1492 C C . LYS C 1 3 ? 45.889 73.460 30.468 1.00 17.97 2 LYS C C 1
ATOM 1493 O O . LYS C 1 3 ? 47.058 73.829 30.589 1.00 19.10 2 LYS C O 1
ATOM 1499 N N . ARG C 1 4 ? 44.885 74.288 30.197 1.00 18.38 3 ARG C N 1
ATOM 1500 C CA . ARG C 1 4 ? 45.065 75.742 30.133 1.00 16.74 3 ARG C CA 1
ATOM 1501 C C . ARG C 1 4 ? 45.417 76.252 31.509 1.00 14.30 3 ARG C C 1
ATOM 1502 O O . ARG C 1 4 ? 44.815 75.813 32.488 1.00 15.28 3 ARG C O 1
ATOM 1510 N N . PRO C 1 5 ? 46.465 77.082 31.619 1.00 15.51 4 PRO C N 1
ATOM 1511 C CA . PRO C 1 5 ? 46.770 77.600 32.951 1.00 16.96 4 PRO C CA 1
ATOM 1512 C C . PRO C 1 5 ? 45.635 78.445 33.491 1.00 16.64 4 PRO C C 1
ATOM 1513 O O . PRO C 1 5 ? 44.875 79.013 32.723 1.00 16.17 4 PRO C O 1
ATOM 1517 N N . GLY C 1 6 ? 45.501 78.523 34.812 1.00 15.34 5 GLY C N 1
ATOM 1518 C CA . GLY C 1 6 ? 44.469 79.360 35.373 1.00 14.38 5 GLY C CA 1
ATOM 1519 C C . GLY C 1 6 ? 44.819 80.836 35.308 1.00 13.04 5 GLY C C 1
ATOM 1520 O O . GLY C 1 6 ? 45.952 81.224 35.593 1.00 15.64 5 GLY C O 1
ATOM 1521 N N . ALA C 1 7 ? 43.829 81.656 34.949 1.00 12.49 6 ALA C N 1
ATOM 1522 C CA . ALA C 1 7 ? 43.894 83.085 35.180 1.00 13.91 6 ALA C CA 1
ATOM 1523 C C . ALA C 1 7 ? 43.953 83.361 36.666 1.00 15.77 6 ALA C C 1
ATOM 1524 O O . ALA C 1 7 ? 43.313 82.671 37.482 1.00 16.32 6 ALA C O 1
ATOM 1526 N N . ILE C 1 8 ? 44.725 84.369 37.041 1.00 13.56 7 ILE C N 1
ATOM 1527 C CA . ILE C 1 8 ? 44.883 84.695 38.448 1.00 12.78 7 ILE C CA 1
ATOM 1528 C C . ILE C 1 8 ? 44.092 85.948 38.811 1.00 10.18 7 ILE C C 1
ATOM 1529 O O . ILE C 1 8 ? 44.429 87.030 38.344 1.00 10.55 7 ILE C O 1
ATOM 1534 N N . PRO C 1 9 ? 43.069 85.803 39.664 1.00 11.42 8 PRO C N 1
ATOM 1535 C CA . PRO C 1 9 ? 42.320 86.945 40.204 1.00 9.26 8 PRO C CA 1
ATOM 1536 C C . PRO C 1 9 ? 42.956 87.467 41.476 1.00 10.27 8 PRO C C 1
ATOM 1537 O O . PRO C 1 9 ? 43.097 86.700 42.426 1.00 13.15 8 PRO C O 1
ATOM 1541 N N . THR C 1 10 ? 43.290 88.764 41.484 1.00 10.07 9 THR C N 1
ATOM 1542 C CA . THR C 1 10 ? 43.749 89.458 42.664 1.00 9.41 9 THR C CA 1
ATOM 1543 C C . THR C 1 10 ? 42.718 90.495 43.035 1.00 9.66 9 THR C C 1
ATOM 1544 O O . THR C 1 10 ? 42.457 91.418 42.274 1.00 9.63 9 THR C O 1
ATOM 1548 N N . VAL C 1 11 ? 42.150 90.352 44.230 1.00 10.45 10 VAL C N 1
ATOM 1549 C CA . VAL C 1 11 ? 41.159 91.301 44.726 1.00 10.31 10 VAL C CA 1
ATOM 1550 C C . VAL C 1 11 ? 41.900 92.544 45.255 1.00 11.16 10 VAL C C 1
ATOM 1551 O O . VAL C 1 11 ? 42.707 92.428 46.175 1.00 8.27 10 VAL C O 1
ATOM 1555 N N . GLN C 1 12 ? 41.609 93.699 44.649 1.00 9.18 11 GLN C N 1
ATOM 1556 C CA . GLN C 1 12 ? 42.262 94.970 44.999 1.00 9.93 11 GLN C CA 1
ATOM 1557 C C . GLN C 1 12 ? 41.426 95.778 45.943 1.00 10.05 11 GLN C C 1
ATOM 1558 O O . GLN C 1 12 ? 41.990 96.553 46.705 1.00 10.73 11 GLN C O 1
ATOM 1564 N N . ILE C 1 13 ? 40.093 95.630 45.851 1.00 9.59 12 ILE C N 1
ATOM 1565 C CA . ILE C 1 13 ? 39.135 96.357 46.670 1.00 11.47 12 ILE C CA 1
ATOM 1566 C C . ILE C 1 13 ? 37.958 95.422 46.951 1.00 10.07 12 ILE C C 1
ATOM 1567 O O . ILE C 1 13 ? 37.417 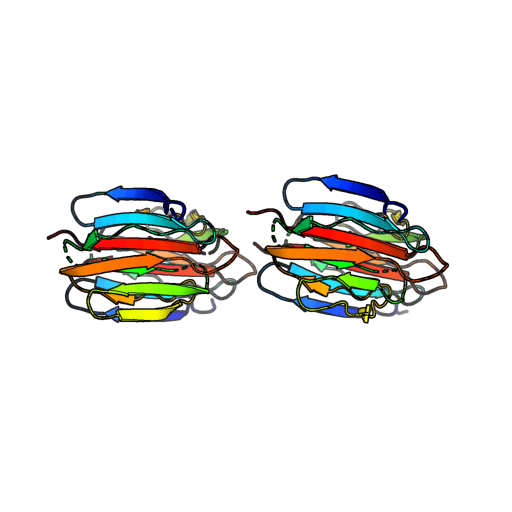94.829 46.040 1.00 9.50 12 ILE C O 1
ATOM 1572 N N . ASP C 1 14 ? 37.525 95.335 48.205 1.00 12.50 13 ASP C N 1
ATOM 1573 C CA . ASP C 1 14 ? 36.274 94.659 48.519 1.00 11.27 13 ASP C CA 1
ATOM 1574 C C . ASP C 1 14 ? 35.658 95.406 49.681 1.00 14.93 13 ASP C C 1
ATOM 1575 O O . ASP C 1 14 ? 36.102 95.256 50.799 1.00 16.36 13 ASP C O 1
ATOM 1580 N N . ASN C 1 15 ? 34.679 96.258 49.392 1.00 12.08 14 ASN C N 1
ATOM 1581 C CA . ASN C 1 15 ? 34.069 97.112 50.416 1.00 13.65 14 ASN C CA 1
ATOM 1582 C C . ASN C 1 15 ? 32.544 97.085 50.311 1.00 12.52 14 ASN C C 1
ATOM 1583 O O . ASN C 1 15 ? 32.000 96.161 49.720 1.00 13.96 14 ASN C O 1
ATOM 1588 N N . GLU C 1 16 ? 31.847 98.069 50.903 1.00 15.01 15 GLU C N 1
ATOM 1589 C CA . GLU C 1 16 ? 30.389 98.036 50.920 1.00 15.46 15 GLU C CA 1
ATOM 1590 C C . GLU C 1 16 ? 29.741 98.255 49.537 1.00 16.26 15 GLU C C 1
ATOM 1591 O O . GLU C 1 16 ? 28.629 97.800 49.305 1.00 18.87 15 GLU C O 1
ATOM 1597 N N . ARG C 1 17 ? 30.468 98.895 48.625 1.00 14.87 16 ARG C N 1
ATOM 1598 C CA . ARG C 1 17 ? 29.906 99.352 47.370 1.00 15.70 16 ARG C CA 1
ATOM 1599 C C . ARG C 1 17 ? 30.442 98.596 46.163 1.00 12.89 16 ARG C C 1
ATOM 1600 O O . ARG C 1 17 ? 29.681 98.383 45.206 1.00 13.83 16 ARG C O 1
ATOM 1608 N N . VAL C 1 18 ? 31.718 98.210 46.189 1.00 9.50 17 VAL C N 1
ATOM 1609 C CA . VAL C 1 18 ? 32.323 97.544 45.027 1.00 13.06 17 VAL C CA 1
ATOM 1610 C C . VAL C 1 18 ? 33.259 96.392 45.392 1.00 12.89 17 VAL C C 1
ATOM 1611 O O . VAL C 1 18 ? 33.739 96.337 46.506 1.00 9.89 17 VAL C O 1
ATOM 1615 N N . LYS C 1 19 ? 33.512 95.474 44.445 1.00 11.27 18 LYS C N 1
ATOM 1616 C CA . LYS C 1 19 ? 34.603 94.490 44.585 1.00 11.33 18 LYS C CA 1
ATOM 1617 C C . LYS C 1 19 ? 35.386 94.598 43.266 1.00 10.37 18 LYS C C 1
ATOM 1618 O O . LYS C 1 19 ? 34.797 94.489 42.213 1.00 11.20 18 LYS C O 1
ATOM 1624 N N . VAL C 1 20 ? 36.674 94.853 43.372 1.00 8.30 19 VAL C N 1
ATOM 1625 C CA . VAL C 1 20 ? 37.552 95.108 42.225 1.00 9.22 19 VAL C CA 1
ATOM 1626 C C . VAL C 1 20 ? 38.635 94.059 42.181 1.00 10.05 19 VAL C C 1
ATOM 1627 O O . VAL C 1 20 ? 39.394 93.869 43.157 1.00 9.55 19 VAL C O 1
ATOM 1631 N N . THR C 1 21 ? 38.665 93.335 41.042 1.00 10.86 20 THR C N 1
ATOM 1632 C CA . THR C 1 21 ? 39.587 92.240 40.860 1.00 10.58 20 THR C CA 1
ATOM 1633 C C . THR C 1 21 ? 40.413 92.425 39.592 1.00 8.64 20 THR C C 1
ATOM 1634 O O . THR C 1 21 ? 39.839 92.700 38.546 1.00 9.52 20 THR C O 1
ATOM 1638 N N . GLU C 1 22 ? 41.744 92.268 39.707 1.00 9.38 21 GLU C N 1
ATOM 1639 C CA . GLU C 1 22 ? 42.650 92.152 38.561 1.00 9.29 21 GLU C CA 1
ATOM 1640 C C . GLU C 1 22 ? 42.646 90.727 38.106 1.00 9.49 21 GLU C C 1
ATOM 1641 O O . GLU C 1 22 ? 42.876 89.816 38.908 1.00 8.51 21 GLU C O 1
ATOM 1647 N N . TRP C 1 23 ? 42.332 90.513 36.829 1.00 9.17 22 TRP C N 1
ATOM 1648 C CA . TRP C 1 23 ? 42.462 89.180 36.216 1.00 8.18 22 TRP C CA 1
ATOM 1649 C C . TRP C 1 23 ? 43.671 89.181 35.301 1.00 9.96 22 TRP C C 1
ATOM 1650 O O . TRP C 1 23 ? 43.744 89.951 34.363 1.00 11.70 22 TRP C O 1
ATOM 1661 N N . ARG C 1 24 ? 44.628 88.302 35.599 1.00 11.74 23 ARG C N 1
ATOM 1662 C CA . ARG C 1 24 ? 45.895 88.222 34.886 1.00 11.29 23 ARG C CA 1
ATOM 1663 C C . ARG C 1 24 ? 45.948 86.833 34.292 1.00 10.95 23 ARG C C 1
ATOM 1664 O O . ARG C 1 24 ? 45.997 85.843 35.047 1.00 10.64 23 ARG C O 1
ATOM 1672 N N . PHE C 1 25 ? 45.891 86.780 32.964 1.00 11.35 24 PHE C N 1
ATOM 1673 C CA . PHE C 1 25 ? 45.875 85.541 32.207 1.00 12.30 24 PHE C CA 1
ATOM 1674 C C . PHE C 1 25 ? 47.260 85.214 31.672 1.00 13.28 24 PHE C C 1
ATOM 1675 O O . PHE C 1 25 ? 47.863 85.991 30.886 1.00 11.41 24 PHE C O 1
ATOM 1683 N N . PRO C 1 26 ? 47.770 84.058 32.054 1.00 14.83 25 PRO C N 1
ATOM 1684 C CA . PRO C 1 26 ? 48.930 83.595 31.324 1.00 15.07 25 PRO C CA 1
ATOM 1685 C C . PRO C 1 26 ? 48.575 83.336 29.858 1.00 13.48 25 PRO C C 1
ATOM 1686 O O . PRO C 1 26 ? 47.389 83.221 29.497 1.00 13.08 25 PRO C O 1
ATOM 1690 N N . PRO C 1 27 ? 49.600 83.237 28.999 1.00 15.00 26 PRO C N 1
ATOM 1691 C CA . PRO C 1 27 ? 49.325 82.840 27.631 1.00 14.80 26 PRO C CA 1
ATOM 1692 C C . PRO C 1 27 ? 48.504 81.538 27.611 1.00 14.17 26 PRO C C 1
ATOM 1693 O O . PRO C 1 27 ? 48.865 80.565 28.301 1.00 12.20 26 PRO C O 1
ATOM 1697 N N . GLY C 1 28 ? 47.385 81.538 26.892 1.00 11.38 27 GLY C N 1
ATOM 1698 C CA . GLY C 1 28 ? 46.491 80.403 26.795 1.00 13.03 27 GLY C CA 1
ATOM 1699 C C . GLY C 1 28 ? 45.632 80.102 28.002 1.00 13.45 27 GLY C C 1
ATOM 1700 O O . GLY C 1 28 ? 44.988 79.061 28.055 1.00 13.38 27 GLY C O 1
ATOM 1701 N N . GLY C 1 29 ? 45.611 81.010 28.976 1.00 13.53 28 GLY C N 1
ATOM 1702 C CA . GLY C 1 29 ? 44.986 80.769 30.238 1.00 10.79 28 GLY C CA 1
ATOM 1703 C C . GLY C 1 29 ? 43.475 80.979 30.187 1.00 10.39 28 GLY C C 1
ATOM 1704 O O . GLY C 1 29 ? 42.932 81.549 29.228 1.00 10.98 28 GLY C O 1
ATOM 1705 N N . GLU C 1 30 ? 42.800 80.507 31.208 1.00 12.10 29 GLU C N 1
ATOM 1706 C CA . GLU C 1 30 ? 41.353 80.615 31.267 1.00 12.80 29 GLU C CA 1
ATOM 1707 C C . GLU C 1 30 ? 40.872 80.809 32.686 1.00 12.27 29 GLU C C 1
ATOM 1708 O O . GLU C 1 30 ? 41.579 80.502 33.663 1.00 13.65 29 GLU C O 1
ATOM 1714 N N . THR C 1 31 ? 39.669 81.348 32.805 1.00 11.81 30 THR C N 1
ATOM 1715 C CA . THR C 1 31 ? 39.057 81.566 34.109 1.00 13.28 30 THR C CA 1
ATOM 1716 C C . THR C 1 31 ? 38.446 80.292 34.692 1.00 12.30 30 THR C C 1
ATOM 1717 O O . THR C 1 31 ? 38.336 80.140 35.904 1.00 15.43 30 THR C O 1
ATOM 1721 N N . GLY C 1 32 ? 37.986 79.411 33.830 1.00 13.59 31 GLY C N 1
ATOM 1722 C CA . GLY C 1 32 ? 37.014 78.392 34.214 1.00 15.30 31 GLY C CA 1
ATOM 1723 C C . GLY C 1 32 ? 35.612 78.998 34.128 1.00 15.43 31 GLY C C 1
ATOM 1724 O O . GLY C 1 32 ? 35.455 80.212 34.133 1.00 15.17 31 GLY C O 1
ATOM 1725 N N . TRP C 1 33 ? 34.597 78.148 34.052 1.00 16.40 32 TRP C N 1
ATOM 1726 C CA . TRP C 1 33 ? 33.215 78.615 33.970 1.00 15.38 32 TRP C CA 1
ATOM 1727 C C . TRP C 1 33 ? 32.818 79.307 35.267 1.00 14.80 32 TRP C C 1
ATOM 1728 O O . TRP C 1 33 ? 33.111 78.826 36.352 1.00 13.42 32 TRP C O 1
ATOM 1739 N N . HIS C 1 34 ? 32.146 80.445 35.150 1.00 14.64 33 HIS C N 1
ATOM 1740 C CA . HIS C 1 34 ? 31.566 81.125 36.312 1.00 14.70 33 HIS C CA 1
ATOM 1741 C C . HIS C 1 34 ? 30.358 81.975 35.952 1.00 14.49 33 HIS C C 1
ATOM 1742 O O . HIS C 1 34 ? 30.169 82.364 34.816 1.00 13.78 33 HIS C O 1
ATOM 1749 N N . ARG C 1 35 ? 29.568 82.303 36.965 1.00 13.71 34 ARG C N 1
ATOM 1750 C CA . ARG C 1 35 ? 28.425 83.179 36.778 1.00 14.84 34 ARG C CA 1
ATOM 1751 C C . ARG C 1 35 ? 28.654 84.482 37.540 1.00 15.40 34 ARG C C 1
ATOM 1752 O O . ARG C 1 35 ? 29.152 84.497 38.657 1.00 16.19 34 ARG C O 1
ATOM 1760 N N . HIS C 1 36 ? 28.305 85.582 36.901 1.00 13.48 35 HIS C N 1
ATOM 1761 C CA . HIS C 1 36 ? 28.470 86.895 37.505 1.00 15.44 35 HIS C CA 1
ATOM 1762 C C . HIS C 1 36 ? 27.301 87.236 38.375 1.00 16.30 35 HIS C C 1
ATOM 1763 O O . HIS C 1 36 ? 26.176 87.272 37.889 1.00 15.97 35 HIS C O 1
ATOM 1770 N N . SER C 1 37 ? 27.566 87.487 39.661 1.00 15.08 36 SER C N 1
ATOM 1771 C CA . SER C 1 37 ? 26.502 87.754 40.605 1.00 16.43 36 SER C CA 1
ATOM 1772 C C . SER C 1 37 ? 26.116 89.234 40.685 1.00 17.23 36 SER C C 1
ATOM 1773 O O . SER C 1 37 ? 25.144 89.574 41.358 1.00 15.55 36 SER C O 1
ATOM 1784 N N . ASP C 1 39 ? 26.269 93.313 38.367 1.00 13.73 38 ASP C N 1
ATOM 1785 C CA . ASP C 1 39 ? 26.599 94.152 37.208 1.00 12.51 38 ASP C CA 1
ATOM 1786 C C . ASP C 1 39 ? 28.046 94.554 37.408 1.00 10.76 38 ASP C C 1
ATOM 1787 O O . ASP C 1 39 ? 28.488 94.738 38.551 1.00 10.85 38 ASP C O 1
ATOM 1792 N N . TYR C 1 40 ? 28.801 94.657 36.322 1.00 12.79 39 TYR C N 1
ATOM 1793 C CA . TYR C 1 40 ? 30.204 94.976 36.459 1.00 10.41 39 TYR C CA 1
ATOM 1794 C C . TYR C 1 40 ? 30.784 95.762 35.303 1.00 11.64 39 TYR C C 1
ATOM 1795 O O . TYR C 1 40 ? 30.237 95.776 34.214 1.00 12.42 39 TYR C O 1
ATOM 1804 N N . VAL C 1 41 ? 31.882 96.472 35.591 1.00 11.43 40 VAL C N 1
ATOM 1805 C CA . VAL C 1 41 ? 32.618 97.266 34.598 1.00 9.44 40 VAL C CA 1
ATOM 1806 C C . VAL C 1 41 ? 33.960 96.560 34.392 1.00 10.10 40 VAL C C 1
ATOM 1807 O O . VAL C 1 41 ? 34.555 96.118 35.348 1.00 11.87 40 VAL C O 1
ATOM 1811 N N . VAL C 1 42 ? 34.445 96.498 33.156 1.00 10.66 41 VAL C N 1
ATOM 1812 C CA . VAL C 1 42 ? 35.790 95.991 32.846 1.00 10.94 41 VAL C CA 1
ATOM 1813 C C . VAL C 1 42 ? 36.634 97.153 32.298 1.00 10.29 41 VAL C C 1
ATOM 1814 O O . VAL C 1 42 ? 36.216 97.894 31.408 1.00 12.11 41 VAL C O 1
ATOM 1818 N N . VAL C 1 43 ? 37.835 97.294 32.823 1.00 10.48 42 VAL C N 1
ATOM 1819 C CA . VAL C 1 43 ? 38.825 98.201 32.277 1.00 9.22 42 VAL C CA 1
ATOM 1820 C C . VAL C 1 43 ? 40.004 97.343 31.757 1.00 8.73 42 VAL C C 1
ATOM 1821 O O . VAL C 1 43 ? 40.772 96.779 32.541 1.00 7.53 42 VAL C O 1
ATOM 1825 N N . PRO C 1 44 ? 40.083 97.162 30.441 1.00 7.86 43 PRO C N 1
ATOM 1826 C CA . PRO C 1 44 ? 41.168 96.336 29.914 1.00 10.66 43 PRO C CA 1
ATOM 1827 C C . PRO C 1 44 ? 42.500 97.001 30.135 1.00 9.97 43 PRO C C 1
ATOM 1828 O O . PRO C 1 44 ? 42.612 98.203 29.919 1.00 9.75 43 PRO C O 1
ATOM 1840 N N . THR C 1 46 ? 45.120 95.513 28.584 1.00 13.04 45 THR C N 1
ATOM 1841 C CA . THR C 1 46 ? 45.775 94.963 27.417 1.00 11.84 45 THR C CA 1
ATOM 1842 C C . THR C 1 46 ? 44.828 95.080 26.231 1.00 13.74 45 THR C C 1
ATOM 1843 O O . THR C 1 46 ? 43.648 94.870 26.353 1.00 13.52 45 THR C O 1
ATOM 1847 N N . THR C 1 47 ? 45.383 95.337 25.060 1.00 12.46 46 THR C N 1
ATOM 1848 C CA . THR C 1 47 ? 44.610 95.361 23.844 1.00 11.70 46 THR C CA 1
ATOM 1849 C C . THR C 1 47 ? 44.744 93.962 23.210 1.00 14.71 46 THR C C 1
ATOM 1850 O O . THR C 1 47 ? 45.859 93.428 23.086 1.00 13.47 46 THR C O 1
ATOM 1854 N N . GLY C 1 48 ? 43.622 93.382 22.834 1.00 10.48 47 GLY C N 1
ATOM 1855 C CA . GLY C 1 48 ? 43.604 92.056 22.214 1.00 12.89 47 GLY C CA 1
ATOM 1856 C C . GLY C 1 48 ? 42.290 91.325 22.337 1.00 13.88 47 GLY C C 1
ATOM 1857 O O . GLY C 1 48 ? 41.402 91.747 23.103 1.00 14.23 47 GLY C O 1
ATOM 1858 N N . PRO C 1 49 ? 42.162 90.216 21.585 1.00 14.63 48 PRO C N 1
ATOM 1859 C CA . PRO C 1 49 ? 41.013 89.365 21.615 1.00 15.06 48 PRO C CA 1
ATOM 1860 C C . PRO C 1 49 ? 41.012 88.412 22.849 1.00 13.92 48 PRO C C 1
ATOM 1861 O O . PRO C 1 49 ? 42.071 87.958 23.304 1.00 14.37 48 PRO C O 1
ATOM 1865 N N . LEU C 1 50 ? 39.831 88.184 23.406 1.00 13.39 49 LEU C N 1
ATOM 1866 C CA . LEU C 1 50 ? 39.588 87.107 24.342 1.00 12.95 49 LEU C CA 1
ATOM 1867 C C . LEU C 1 50 ? 38.543 86.180 23.732 1.00 16.21 49 LEU C C 1
ATOM 1868 O O . LEU C 1 50 ? 37.684 86.634 22.966 1.00 13.42 49 LEU C O 1
ATOM 1873 N N . LEU C 1 51 ? 38.623 84.884 24.062 1.00 11.35 50 LEU C N 1
ATOM 1874 C CA . LEU C 1 51 ? 37.648 83.929 23.579 1.00 11.84 50 LEU C CA 1
ATOM 1875 C C . LEU C 1 51 ? 36.649 83.739 24.677 1.00 12.17 50 LEU C C 1
ATOM 1876 O O . LEU C 1 51 ? 37.028 83.385 25.802 1.00 13.65 50 LEU C O 1
ATOM 1881 N N . LEU C 1 52 ? 35.381 83.991 24.362 1.00 14.43 51 LEU C N 1
ATOM 1882 C CA . LEU C 1 52 ? 34.300 83.880 25.370 1.00 17.59 51 LEU C CA 1
ATOM 1883 C C . LEU C 1 52 ? 33.482 82.649 25.052 1.00 17.93 51 LEU C C 1
ATOM 1884 O O . LEU C 1 52 ? 33.060 82.489 23.912 1.00 20.84 51 LEU C O 1
ATOM 1889 N N . GLU C 1 53 ? 33.352 81.737 26.007 1.00 17.02 52 GLU C N 1
ATOM 1890 C CA . GLU C 1 53 ? 32.520 80.542 25.850 1.00 18.31 52 GLU C CA 1
ATOM 1891 C C . GLU C 1 53 ? 31.315 80.780 26.750 1.00 18.12 52 GLU C C 1
ATOM 1892 O O . GLU C 1 53 ? 31.473 81.053 27.950 1.00 15.96 52 GLU C O 1
ATOM 1898 N N . THR C 1 54 ? 30.121 80.739 26.154 1.00 19.47 53 THR C N 1
ATOM 1899 C CA . THR C 1 54 ? 28.881 81.046 26.856 1.00 17.23 53 THR C CA 1
ATOM 1900 C C . THR C 1 54 ? 27.839 79.987 26.503 1.00 15.78 53 THR C C 1
ATOM 1901 O O . THR C 1 54 ? 28.042 79.204 25.574 1.00 16.95 53 THR C O 1
ATOM 1905 N N . PRO C 1 55 ? 26.706 79.978 27.220 1.00 17.63 54 PRO C N 1
ATOM 1906 C CA . PRO C 1 55 ? 25.646 79.019 26.892 1.00 18.75 54 PRO C CA 1
ATOM 1907 C C . PRO C 1 55 ? 25.072 79.112 25.492 1.00 22.06 54 PRO C C 1
ATOM 1908 O O . PRO C 1 55 ? 24.563 78.117 24.966 1.00 22.95 54 PRO C O 1
ATOM 1912 N N . GLU C 1 56 ? 25.181 80.287 24.889 1.00 20.57 55 GLU C N 1
ATOM 1913 C CA . GLU C 1 56 ? 24.682 80.532 23.558 1.00 22.10 55 GLU C CA 1
ATOM 1914 C C . GLU C 1 56 ? 25.753 80.297 22.514 1.00 21.26 55 GLU C C 1
ATOM 1915 O O . GLU C 1 56 ? 25.470 80.453 21.344 1.00 23.39 55 GLU C O 1
ATOM 1918 N N . GLY C 1 57 ? 26.972 79.912 22.908 1.00 20.01 56 GLY C N 1
ATOM 1919 C CA . GLY C 1 57 ? 28.040 79.698 21.921 1.00 19.98 56 GLY C CA 1
ATOM 1920 C C . GLY C 1 57 ? 29.323 80.458 22.246 1.00 20.86 56 GLY C C 1
ATOM 1921 O O . GLY C 1 57 ? 29.386 81.157 23.238 1.00 19.06 56 GLY C O 1
ATOM 1922 N N A SER C 1 58 ? 30.319 80.339 21.369 0.50 20.02 57 SER C N 1
ATOM 1923 N N B SER C 1 58 ? 30.358 80.273 21.433 0.50 20.56 57 SER C N 1
ATOM 1924 C CA A SER C 1 58 ? 31.635 80.936 21.602 0.50 20.21 57 SER C CA 1
ATOM 1925 C CA B SER C 1 58 ? 31.623 80.972 21.658 0.50 21.10 57 SER C CA 1
ATOM 1926 C C A SER C 1 58 ? 31.943 82.006 20.561 0.50 20.64 57 SER C C 1
ATOM 1927 C C B SER C 1 58 ? 31.669 82.175 20.742 0.50 20.02 57 SER C C 1
ATOM 1928 O O A SER C 1 58 ? 31.628 81.846 19.385 0.50 17.70 57 SER C O 1
ATOM 1929 O O B SER C 1 58 ? 30.829 82.310 19.863 0.50 16.27 57 SER C O 1
ATOM 1934 N N . VAL C 1 59 ? 32.635 83.058 20.983 1.00 19.84 58 VAL C N 1
ATOM 1935 C CA . VAL C 1 59 ? 32.938 84.165 20.089 1.00 19.51 58 VAL C CA 1
ATOM 1936 C C . VAL C 1 59 ? 34.183 84.869 20.619 1.00 16.84 58 VAL C C 1
ATOM 1937 O O . VAL C 1 59 ? 34.545 84.695 21.770 1.00 17.33 58 VAL C O 1
ATOM 1941 N N . THR C 1 60 ? 34.866 85.576 19.727 1.00 16.36 59 THR C N 1
ATOM 1942 C CA . THR C 1 60 ? 36.004 86.376 20.045 1.00 14.81 59 THR C CA 1
ATOM 1943 C C . THR C 1 60 ? 35.512 87.747 20.418 1.00 15.87 59 THR C C 1
ATOM 1944 O O . THR C 1 60 ? 34.636 88.289 19.765 1.00 12.93 59 THR C O 1
ATOM 1948 N N . SER C 1 61 ? 36.018 88.259 21.527 1.00 15.03 60 SER C N 1
ATOM 1949 C CA . SER C 1 61 ? 35.685 89.587 22.005 1.00 15.05 60 SER C CA 1
ATOM 1950 C C . SER C 1 61 ? 36.963 90.417 21.922 1.00 13.56 60 SER C C 1
ATOM 1951 O O . SER C 1 61 ? 38.004 90.022 22.485 1.00 15.41 60 SER C O 1
ATOM 1954 N N . GLN C 1 62 ? 36.915 91.548 21.214 1.00 12.03 61 GLN C N 1
ATOM 1955 C CA . GLN C 1 62 ? 38.100 92.426 21.133 1.00 11.94 61 GLN C CA 1
ATOM 1956 C C . GLN C 1 62 ? 38.077 93.449 22.261 1.00 14.46 61 GLN C C 1
ATOM 1957 O O . GLN C 1 62 ? 37.144 94.254 22.389 1.00 13.24 61 GLN C O 1
ATOM 1963 N N . LEU C 1 63 ? 39.142 93.457 23.046 1.00 12.25 62 LEU C N 1
ATOM 1964 C CA . LEU C 1 63 ? 39.299 94.474 24.088 1.00 11.51 62 LEU C CA 1
ATOM 1965 C C . LEU C 1 63 ? 40.345 95.464 23.669 1.00 10.26 62 LEU C C 1
ATOM 1966 O O . LEU C 1 63 ? 41.316 95.085 23.089 1.00 11.52 62 LEU C O 1
ATOM 1971 N N . THR C 1 64 ? 40.157 96.720 24.050 1.00 11.10 63 THR C N 1
ATOM 1972 C CA . THR C 1 64 ? 41.110 97.784 23.771 1.00 13.38 63 THR C CA 1
ATOM 1973 C C . THR C 1 64 ? 41.605 98.335 25.127 1.00 11.53 63 THR C C 1
ATOM 1974 O O . THR C 1 64 ? 40.825 98.686 26.007 1.00 10.10 63 THR C O 1
ATOM 1978 N N . ARG C 1 65 ? 42.924 98.343 25.328 1.00 11.01 64 ARG C N 1
ATOM 1979 C CA . ARG C 1 65 ? 43.489 98.882 26.570 1.00 12.57 64 ARG C CA 1
ATOM 1980 C C . ARG C 1 65 ? 42.920 100.245 26.965 1.00 11.19 64 ARG C C 1
ATOM 1981 O O . ARG C 1 65 ? 42.913 101.168 26.175 1.00 12.71 64 ARG C O 1
ATOM 1989 N N . GLY C 1 66 ? 42.415 100.386 28.177 1.00 9.63 65 GLY C N 1
ATOM 1990 C CA . GLY C 1 66 ? 41.863 101.662 28.587 1.00 10.56 65 GLY C CA 1
ATOM 1991 C C . GLY C 1 66 ? 40.467 102.018 28.162 1.00 10.21 65 GLY C C 1
ATOM 1992 O O . GLY C 1 66 ? 39.996 103.089 28.518 1.00 11.74 65 GLY C O 1
ATOM 1993 N N . VAL C 1 67 ? 39.814 101.159 27.392 1.00 8.32 66 VAL C N 1
ATOM 1994 C CA . VAL C 1 67 ? 38.467 101.423 26.908 1.00 11.21 66 VAL C CA 1
ATOM 1995 C C . VAL C 1 67 ? 37.521 100.566 27.712 1.00 10.94 66 VAL C C 1
ATOM 1996 O O . VAL C 1 67 ? 37.367 99.384 27.472 1.00 11.72 66 VAL C O 1
ATOM 2000 N N A SER C 1 68 ? 36.891 101.180 28.708 0.50 9.85 67 SER C N 1
ATOM 2001 N N B SER C 1 68 ? 36.894 101.179 28.711 0.50 10.36 67 SER C N 1
ATOM 2002 C CA A SER C 1 68 ? 36.002 100.448 29.573 0.50 8.15 67 SER C CA 1
ATOM 2003 C CA B SER C 1 68 ? 36.024 100.459 29.613 0.50 9.05 67 SER C CA 1
ATOM 2004 C C A SER C 1 68 ? 34.729 99.930 28.887 0.50 10.65 67 SER C C 1
ATOM 2005 C C B SER C 1 68 ? 34.687 100.026 28.994 0.50 11.95 67 SER C C 1
ATOM 2006 O O A SER C 1 68 ? 34.289 100.427 27.853 0.50 10.11 67 SER C O 1
ATOM 2007 O O B SER C 1 68 ? 34.150 100.708 28.125 0.50 11.78 67 SER C O 1
ATOM 2012 N N . TYR C 1 69 ? 34.131 98.925 29.501 1.00 11.59 68 TYR C N 1
ATOM 2013 C CA . TYR C 1 69 ? 32.792 98.477 29.101 1.00 12.51 68 TYR C CA 1
ATOM 2014 C C . TYR C 1 69 ? 32.049 97.871 30.273 1.00 11.58 68 TYR C C 1
ATOM 2015 O O . TYR C 1 69 ? 32.606 97.624 31.318 1.00 10.26 68 TYR C O 1
ATOM 2024 N N . THR C 1 70 ? 30.765 97.627 30.074 1.00 14.54 69 THR C N 1
ATOM 2025 C CA . THR C 1 70 ? 29.940 97.162 31.178 1.00 14.88 69 THR C CA 1
ATOM 2026 C C . THR C 1 70 ? 29.149 95.937 30.755 1.00 16.07 69 THR C C 1
ATOM 2027 O O . THR C 1 70 ? 28.898 95.750 29.575 1.00 16.32 69 THR C O 1
ATOM 2031 N N . ARG C 1 71 ? 28.813 95.102 31.736 1.00 14.95 70 ARG C N 1
ATOM 2032 C CA . ARG C 1 71 ? 28.099 93.831 31.550 1.00 14.88 70 ARG C CA 1
ATOM 2033 C C . ARG C 1 71 ? 27.163 93.575 32.726 1.00 13.91 70 ARG C C 1
ATOM 2034 O O . ARG C 1 71 ? 27.393 94.043 33.831 1.00 14.04 70 ARG C O 1
ATOM 2042 N N . PRO C 1 72 ? 26.049 92.854 32.474 1.00 15.85 71 PRO C N 1
ATOM 2043 C CA . PRO C 1 72 ? 24.997 92.713 33.468 1.00 15.45 71 PRO C CA 1
ATOM 2044 C C . PRO C 1 72 ? 25.168 91.519 34.397 1.00 14.34 71 PRO C C 1
ATOM 2045 O O . PRO C 1 72 ? 25.775 90.504 34.041 1.00 15.87 71 PRO C O 1
ATOM 2049 N N . GLU C 1 73 ? 24.603 91.635 35.584 1.00 14.45 72 GLU C N 1
ATOM 2050 C CA . GLU C 1 73 ? 24.471 90.510 36.476 1.00 15.80 72 GLU C CA 1
ATOM 2051 C C . GLU C 1 73 ? 23.941 89.304 35.716 1.00 15.98 72 GLU C C 1
ATOM 2052 O O . GLU C 1 73 ? 23.079 89.443 34.837 1.00 15.91 72 GLU C O 1
ATOM 2058 N N . GLY C 1 74 ? 24.488 88.129 36.021 1.00 16.65 73 GLY C N 1
ATOM 2059 C CA . GLY C 1 74 ? 24.065 86.907 35.375 1.00 17.47 73 GLY C CA 1
ATOM 2060 C C . GLY C 1 74 ? 24.778 86.450 34.116 1.00 19.33 73 GLY C C 1
ATOM 2061 O O . GLY C 1 74 ? 24.459 85.362 33.633 1.00 20.36 73 GLY C O 1
ATOM 2062 N N . VAL C 1 75 ? 25.722 87.236 33.573 1.00 15.19 74 VAL C N 1
ATOM 2063 C CA . VAL C 1 75 ? 26.591 86.736 32.535 1.00 16.31 74 VAL C CA 1
ATOM 2064 C C . VAL C 1 75 ? 27.183 85.433 33.066 1.00 14.80 74 VAL C C 1
ATOM 2065 O O . VAL C 1 75 ? 27.668 85.364 34.201 1.00 13.89 74 VAL C O 1
ATOM 2069 N N . GLU C 1 76 ? 27.137 84.406 32.245 1.00 14.21 75 GLU C N 1
ATOM 2070 C CA . GLU C 1 76 ? 27.724 83.128 32.586 1.00 13.71 75 GLU C CA 1
ATOM 2071 C C . GLU C 1 76 ? 28.660 82.670 31.470 1.00 15.23 75 GLU C C 1
ATOM 2072 O O . GLU C 1 76 ? 28.231 82.548 30.295 1.00 12.26 75 GLU C O 1
ATOM 2078 N N . HIS C 1 77 ? 29.923 82.430 31.820 1.00 14.46 76 HIS C N 1
ATOM 2079 C CA . HIS C 1 77 ? 30.934 82.177 30.795 1.00 14.33 76 HIS C CA 1
ATOM 2080 C C . HIS C 1 77 ? 32.246 81.593 31.297 1.00 13.23 76 HIS C C 1
ATOM 2081 O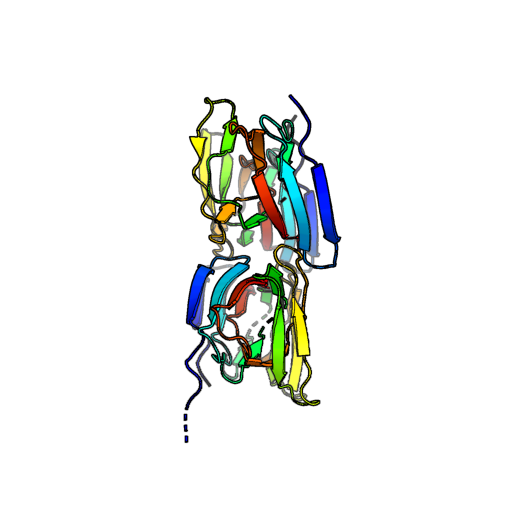 O . HIS C 1 77 ? 32.546 81.566 32.504 1.00 13.43 76 HIS C O 1
ATOM 2088 N N . ASN C 1 78 ? 32.999 81.085 30.336 1.00 11.36 77 ASN C N 1
ATOM 2089 C CA . ASN C 1 78 ? 34.412 80.815 30.504 1.00 12.55 77 ASN C CA 1
ATOM 2090 C C . ASN C 1 78 ? 35.195 81.760 29.595 1.00 12.47 77 ASN C C 1
ATOM 2091 O O . ASN C 1 78 ? 34.824 81.989 28.423 1.00 15.63 77 ASN C O 1
ATOM 2096 N N . VAL C 1 79 ? 36.253 82.354 30.130 1.00 12.04 78 VAL C N 1
ATOM 2097 C CA . VAL C 1 79 ? 37.029 83.308 29.386 1.00 10.24 78 VAL C CA 1
ATOM 2098 C C . VAL C 1 79 ? 38.446 82.772 29.187 1.00 11.86 78 VAL C C 1
ATOM 2099 O O . VAL C 1 79 ? 39.100 82.377 30.141 1.00 12.75 78 VAL C O 1
ATOM 2103 N N . ILE C 1 80 ? 38.898 82.808 27.932 1.00 12.53 79 ILE C N 1
ATOM 2104 C CA . ILE C 1 80 ? 40.172 82.265 27.493 1.00 11.55 79 ILE C CA 1
ATOM 2105 C C . ILE C 1 80 ? 41.037 83.373 26.840 1.00 12.21 79 ILE C C 1
ATOM 2106 O O . ILE C 1 80 ? 40.543 84.201 26.059 1.00 8.92 79 ILE C O 1
ATOM 2111 N N . ASN C 1 81 ? 42.326 83.376 27.170 1.00 10.41 80 ASN C N 1
ATOM 2112 C CA . ASN C 1 81 ? 43.291 84.230 26.551 1.00 10.43 80 ASN C CA 1
ATOM 2113 C C . ASN C 1 81 ? 44.020 83.440 25.472 1.00 10.33 80 ASN C C 1
ATOM 2114 O O . ASN C 1 81 ? 44.922 82.641 25.794 1.00 10.61 80 ASN C O 1
ATOM 2119 N N . PRO C 1 82 ? 43.669 83.687 24.215 1.00 11.77 81 PRO C N 1
ATOM 2120 C CA . PRO C 1 82 ? 44.282 82.956 23.086 1.00 14.32 81 PRO C CA 1
ATOM 2121 C C . PRO C 1 82 ? 45.715 83.375 22.681 1.00 14.79 81 PRO C C 1
ATOM 2122 O O . PRO C 1 82 ? 46.351 82.688 21.855 1.00 18.48 81 PRO C O 1
ATOM 2126 N N A SER C 1 83 ? 46.241 84.427 23.276 0.50 14.84 82 SER C N 1
ATOM 2127 N N B SER C 1 83 ? 46.227 84.455 23.270 0.50 14.43 82 SER C N 1
ATOM 2128 C CA A SER C 1 83 ? 47.481 84.992 22.782 0.50 16.00 82 SER C CA 1
ATOM 2129 C CA B SER C 1 83 ? 47.506 85.034 22.841 0.50 15.39 82 SER C CA 1
ATOM 2130 C C A SER C 1 83 ? 48.705 84.398 23.486 0.50 15.51 82 SER C C 1
ATOM 2131 C C B SER C 1 83 ? 48.702 84.312 23.439 0.50 14.81 82 SER C C 1
ATOM 2132 O O A SER C 1 83 ? 48.574 83.726 24.511 0.50 13.81 82 SER C O 1
ATOM 2133 O O B SER C 1 83 ? 48.554 83.498 24.358 0.50 11.92 82 SER C O 1
ATOM 2138 N N . ASP C 1 84 ? 49.884 84.622 22.901 1.00 13.95 83 ASP C N 1
ATOM 2139 C CA . ASP C 1 84 ? 51.134 84.084 23.443 1.00 15.66 83 ASP C CA 1
ATOM 2140 C C . ASP C 1 84 ? 51.782 84.951 24.521 1.00 16.18 83 ASP C C 1
ATOM 2141 O O . ASP C 1 84 ? 52.854 84.609 25.032 1.00 13.95 83 ASP C O 1
ATOM 2146 N N . THR C 1 85 ? 51.113 86.030 24.918 1.00 15.32 84 THR C N 1
ATOM 2147 C CA . THR C 1 85 ? 51.601 86.897 25.989 1.00 13.34 84 THR C CA 1
ATOM 2148 C C . THR C 1 85 ? 50.483 87.059 27.044 1.00 15.53 84 THR C C 1
ATOM 2149 O O . THR C 1 85 ? 49.349 86.670 26.824 1.00 13.47 84 THR C O 1
ATOM 2153 N N . GLU C 1 86 ? 50.848 87.610 28.193 1.00 13.38 85 GLU C N 1
ATOM 2154 C CA . GLU C 1 86 ? 49.905 87.806 29.293 1.00 15.61 85 GLU C CA 1
ATOM 2155 C C . GLU C 1 86 ? 48.812 88.755 28.883 1.00 14.54 85 GLU C C 1
ATOM 2156 O O . GLU C 1 86 ? 49.054 89.669 28.079 1.00 12.83 85 GLU C O 1
ATOM 2162 N N . PHE C 1 87 ? 47.618 88.559 29.438 1.00 11.48 86 PHE C N 1
ATOM 2163 C CA . PHE C 1 87 ? 46.483 89.451 29.174 1.00 8.69 86 PHE C CA 1
ATOM 2164 C C . PHE C 1 87 ? 45.882 89.832 30.503 1.00 8.22 86 PHE C C 1
ATOM 2165 O O . PHE C 1 87 ? 45.675 88.964 31.326 1.00 11.31 86 PHE C O 1
ATOM 2173 N N . VAL C 1 88 ? 45.623 91.144 30.693 1.00 10.15 87 VAL C N 1
ATOM 2174 C CA . VAL C 1 88 ? 45.148 91.673 31.969 1.00 10.79 87 VAL C CA 1
ATOM 2175 C C . VAL C 1 88 ? 43.959 92.565 31.793 1.00 8.40 87 VAL C C 1
ATOM 2176 O O . VAL C 1 88 ? 43.991 93.415 30.957 1.00 8.64 87 VAL C O 1
ATOM 2180 N N . PHE C 1 89 ? 42.972 92.416 32.658 1.00 9.64 88 PHE C N 1
ATOM 2181 C CA . PHE C 1 89 ? 41.913 93.414 32.819 1.00 9.77 88 PHE C CA 1
ATOM 2182 C C . PHE C 1 89 ? 41.505 93.532 34.272 1.00 9.15 88 PHE C C 1
ATOM 2183 O O . PHE C 1 89 ? 41.828 92.677 35.060 1.00 9.08 88 PHE C O 1
ATOM 2191 N N . VAL C 1 90 ? 40.889 94.668 34.607 1.00 9.04 89 VAL C N 1
ATOM 2192 C CA . VAL C 1 90 ? 40.412 94.964 35.946 1.00 11.37 89 VAL C CA 1
ATOM 2193 C C . VAL C 1 90 ? 38.863 94.950 35.877 1.00 10.17 89 VAL C C 1
ATOM 2194 O O . VAL C 1 90 ? 38.269 95.574 34.992 1.00 10.75 89 VAL C O 1
ATOM 2198 N N . GLU C 1 91 ? 38.228 94.195 36.774 1.00 10.40 90 GLU C N 1
ATOM 2199 C CA . GLU C 1 91 ? 36.779 94.044 36.833 1.00 10.56 90 GLU C CA 1
ATOM 2200 C C . GLU C 1 91 ? 36.257 94.742 38.079 1.00 11.62 90 GLU C C 1
ATOM 2201 O O . GLU C 1 91 ? 36.710 94.445 39.170 1.00 12.64 90 GLU C O 1
ATOM 2207 N N . ILE C 1 92 ? 35.339 95.671 37.894 1.00 9.91 91 ILE C N 1
ATOM 2208 C CA . ILE C 1 92 ? 34.724 96.394 38.983 1.00 10.29 91 ILE C CA 1
ATOM 2209 C C . ILE C 1 92 ? 33.263 95.932 39.131 1.00 11.48 91 ILE C C 1
ATOM 2210 O O . ILE C 1 92 ? 32.375 96.345 38.349 1.00 10.99 91 ILE C O 1
ATOM 2215 N N . GLU C 1 93 ? 33.014 95.073 40.127 1.00 11.10 92 GLU C N 1
ATOM 2216 C CA . GLU C 1 93 ? 31.643 94.618 40.454 1.00 10.39 92 GLU C CA 1
ATOM 2217 C C . GLU C 1 93 ? 30.941 95.579 41.386 1.00 12.71 92 GLU C C 1
ATOM 2218 O O . GLU C 1 93 ? 31.502 96.011 42.421 1.00 11.46 92 GLU C O 1
ATOM 2224 N N . ILE C 1 94 ? 29.701 95.867 41.034 1.00 11.82 93 ILE C N 1
ATOM 2225 C CA . ILE C 1 94 ? 28.880 96.854 41.739 1.00 13.48 93 ILE C CA 1
ATOM 2226 C C . ILE C 1 94 ? 27.912 96.123 42.665 1.00 12.75 93 ILE C C 1
ATOM 2227 O O . ILE C 1 94 ? 27.066 95.347 42.222 1.00 13.00 93 ILE C O 1
ATOM 2232 N N . LYS C 1 95 ? 28.058 96.370 43.952 1.00 15.00 94 LYS C N 1
ATOM 2233 C CA . LYS C 1 95 ? 27.242 95.735 44.971 1.00 16.69 94 LYS C CA 1
ATOM 2234 C C . LYS C 1 95 ? 25.849 96.352 45.042 1.00 16.90 94 LYS C C 1
ATOM 2235 O O . LYS C 1 95 ? 25.645 97.509 44.697 1.00 17.84 94 LYS C O 1
ATOM 2241 N N . ALA C 1 96 ? 24.892 95.537 45.460 1.00 19.37 95 ALA C N 1
ATOM 2242 C CA . ALA C 1 96 ? 23.570 96.021 45.788 1.00 22.39 95 ALA C CA 1
ATOM 2243 C C . ALA C 1 96 ? 23.645 96.872 47.061 1.00 23.74 95 ALA C C 1
ATOM 2244 O O . ALA C 1 96 ? 22.952 97.885 47.157 1.00 28.43 95 ALA C O 1
ATOM 2246 N N . ARG D 1 4 ? 48.087 126.268 34.062 1.00 24.69 3 ARG D N 1
ATOM 2247 C CA . ARG D 1 4 ? 48.446 124.869 33.640 1.00 20.63 3 ARG D CA 1
ATOM 2248 C C . ARG D 1 4 ? 47.553 124.408 32.488 1.00 17.24 3 ARG D C 1
ATOM 2249 O O . ARG D 1 4 ? 46.418 124.855 32.370 1.00 19.05 3 ARG D O 1
ATOM 2257 N N . PRO D 1 5 ? 48.041 123.479 31.643 1.00 16.24 4 PRO D N 1
ATOM 2258 C CA . PRO D 1 5 ? 47.051 122.965 30.687 1.00 14.93 4 PRO D CA 1
ATOM 2259 C C . PRO D 1 5 ? 45.951 122.177 31.398 1.00 14.74 4 PRO D C 1
ATOM 2260 O O . PRO D 1 5 ? 46.200 121.626 32.456 1.00 15.18 4 PRO D O 1
ATOM 2264 N N . GLY D 1 6 ? 44.780 122.070 30.790 1.00 13.82 5 GLY D N 1
ATOM 2265 C CA . GLY D 1 6 ? 43.707 121.250 31.323 1.00 11.47 5 GLY D CA 1
ATOM 2266 C C . GLY D 1 6 ? 43.800 119.767 30.992 1.00 11.80 5 GLY D C 1
ATOM 2267 O O . GLY D 1 6 ? 44.063 119.404 29.883 1.00 11.17 5 GLY D O 1
ATOM 2268 N N . ALA D 1 7 ? 43.562 118.925 31.983 1.00 10.09 6 ALA D N 1
ATOM 2269 C CA . ALA D 1 7 ? 43.339 117.500 31.737 1.00 11.06 6 ALA D CA 1
ATOM 2270 C C . ALA D 1 7 ? 42.038 117.376 30.917 1.00 13.08 6 ALA D C 1
ATOM 2271 O O . ALA D 1 7 ? 41.096 118.202 31.043 1.00 11.41 6 ALA D O 1
ATOM 2273 N N . ILE D 1 8 ? 41.990 116.348 30.083 1.00 10.28 7 ILE D N 1
ATOM 2274 C CA . ILE D 1 8 ? 40.903 116.140 29.149 1.00 11.19 7 ILE D CA 1
ATOM 2275 C C . ILE D 1 8 ? 40.089 114.907 29.565 1.00 10.54 7 ILE D C 1
ATOM 2276 O O . ILE D 1 8 ? 40.595 113.800 29.554 1.00 10.07 7 ILE D O 1
ATOM 2281 N N . PRO D 1 9 ? 38.855 115.123 30.038 1.00 12.47 8 PRO D N 1
ATOM 2282 C CA . PRO D 1 9 ? 37.952 114.015 30.348 1.00 12.14 8 PRO D CA 1
ATOM 2283 C C . PRO D 1 9 ? 37.221 113.489 29.120 1.00 14.49 8 PRO D C 1
ATOM 2284 O O . PRO D 1 9 ? 36.777 114.281 28.260 1.00 14.23 8 PRO D O 1
ATOM 2288 N N . THR D 1 10 ? 37.098 112.174 29.016 1.00 9.83 9 THR D N 1
ATOM 2289 C CA . THR D 1 10 ? 36.200 111.577 28.016 1.00 10.77 9 THR D CA 1
ATOM 2290 C C . THR D 1 10 ? 35.269 110.609 28.734 1.00 9.97 9 THR D C 1
ATOM 2291 O O . THR D 1 10 ? 35.731 109.630 29.369 1.00 12.63 9 THR D O 1
ATOM 2295 N N . VAL D 1 11 ? 33.972 110.875 28.685 1.00 8.06 10 VAL D N 1
ATOM 2296 C CA . VAL D 1 11 ? 32.995 110.001 29.302 1.00 9.95 10 VAL D CA 1
ATOM 2297 C C . VAL D 1 11 ? 32.809 108.742 28.442 1.00 11.43 10 VAL D C 1
ATOM 2298 O O . VAL D 1 11 ? 32.331 108.802 27.325 1.00 12.17 10 VAL D O 1
ATOM 2302 N N . GLN D 1 12 ? 33.209 107.618 29.007 1.00 9.21 11 GLN D N 1
ATOM 2303 C CA . GLN D 1 12 ? 33.216 106.343 28.311 1.00 10.33 11 GLN D CA 1
ATOM 2304 C C . GLN D 1 12 ? 31.889 105.670 28.513 1.00 7.98 11 GLN D C 1
ATOM 2305 O O . GLN D 1 12 ? 31.300 105.129 27.560 1.00 8.30 11 GLN D O 1
ATOM 2311 N N . ILE D 1 13 ? 31.380 105.731 29.738 1.00 10.27 12 ILE D N 1
ATOM 2312 C CA . ILE D 1 13 ? 30.119 105.060 30.100 1.00 8.83 12 ILE D CA 1
ATOM 2313 C C . ILE D 1 13 ? 29.313 105.972 31.007 1.00 10.01 12 ILE D C 1
ATOM 2314 O O . ILE D 1 13 ? 29.872 106.592 31.899 1.00 13.57 12 ILE D O 1
ATOM 2319 N N . ASP D 1 14 ? 28.026 106.098 30.720 1.00 11.49 13 ASP D N 1
ATOM 2320 C CA . ASP D 1 14 ? 27.110 106.861 31.601 1.00 13.25 13 ASP D CA 1
ATOM 2321 C C . ASP D 1 14 ? 25.790 106.139 31.642 1.00 15.19 13 ASP D C 1
ATOM 2322 O O . ASP D 1 14 ? 24.867 106.461 30.882 1.00 15.33 13 ASP D O 1
ATOM 2327 N N . ASN D 1 15 ? 25.662 105.196 32.575 1.00 13.25 14 ASN D N 1
ATOM 2328 C CA . ASN D 1 15 ? 24.496 104.329 32.590 1.00 13.18 14 ASN D CA 1
ATOM 2329 C C . ASN D 1 15 ? 23.788 104.337 33.957 1.00 13.44 14 ASN D C 1
ATOM 2330 O O . ASN D 1 15 ? 23.975 105.243 34.759 1.00 13.71 14 ASN D O 1
ATOM 2335 N N . GLU D 1 16 ? 22.920 103.372 34.195 1.00 16.06 15 GLU D N 1
ATOM 2336 C CA . GLU D 1 16 ? 22.137 103.341 35.423 1.00 15.95 15 GLU D CA 1
ATOM 2337 C C . GLU D 1 16 ? 22.973 103.205 36.705 1.00 15.23 15 GLU D C 1
ATOM 2338 O O . GLU D 1 16 ? 22.532 103.620 37.795 1.00 17.50 15 GLU D O 1
ATOM 2344 N N . ARG D 1 17 ? 24.142 102.580 36.598 1.00 14.01 16 ARG D N 1
ATOM 2345 C CA . ARG D 1 17 ? 24.902 102.244 37.799 1.00 15.68 16 ARG D CA 1
ATOM 2346 C C . ARG D 1 17 ? 26.181 103.052 37.946 1.00 11.65 16 ARG D C 1
ATOM 2347 O O . ARG D 1 17 ? 26.562 103.345 39.055 1.00 10.03 16 ARG D O 1
ATOM 2355 N N . VAL D 1 18 ? 26.795 103.464 36.849 1.00 10.60 17 VAL D N 1
ATOM 2356 C CA . VAL D 1 18 ? 28.131 104.107 36.907 1.00 9.91 17 VAL D CA 1
ATOM 2357 C C . VAL D 1 18 ? 28.298 105.232 35.878 1.00 9.55 17 VAL D C 1
ATOM 2358 O O . VAL D 1 18 ? 27.612 105.269 34.853 1.00 11.63 17 VAL D O 1
ATOM 2362 N N . LYS D 1 19 ? 29.196 106.174 36.162 1.00 10.18 18 LYS D N 1
ATOM 2363 C CA . LYS D 1 19 ? 29.699 107.075 35.133 1.00 10.31 18 LYS D CA 1
ATOM 2364 C C . LYS D 1 19 ? 31.203 106.795 35.067 1.00 9.59 18 LYS D C 1
ATOM 2365 O O . LYS D 1 19 ? 31.879 106.912 36.079 1.00 10.99 18 LYS D O 1
ATOM 2371 N N . VAL D 1 20 ? 31.715 106.409 33.904 1.00 7.96 19 VAL D N 1
ATOM 2372 C CA . VAL D 1 20 ? 33.129 106.074 33.777 1.00 9.75 19 VAL D CA 1
ATOM 2373 C C . VAL D 1 20 ? 33.789 107.143 32.909 1.00 9.89 19 VAL D C 1
ATOM 2374 O O . VAL D 1 20 ? 33.369 107.351 31.760 1.00 8.63 19 VAL D O 1
ATOM 2378 N N . THR D 1 21 ? 34.837 107.786 33.416 1.00 10.10 20 THR D N 1
ATOM 2379 C CA . THR D 1 21 ? 35.502 108.842 32.648 1.00 9.69 20 THR D CA 1
ATOM 2380 C C . THR D 1 21 ? 36.983 108.590 32.563 1.00 11.59 20 THR D C 1
ATOM 2381 O O . THR D 1 21 ? 37.627 108.371 33.596 1.00 11.20 20 THR D O 1
ATOM 2385 N N . GLU D 1 22 ? 37.524 108.617 31.353 1.00 7.74 21 GLU D N 1
ATOM 2386 C CA . GLU D 1 22 ? 38.987 108.661 31.178 1.00 8.07 21 GLU D CA 1
ATOM 2387 C C . GLU D 1 22 ? 39.481 110.085 31.349 1.00 10.84 21 GLU D C 1
ATOM 2388 O O . GLU D 1 22 ? 38.972 111.002 30.687 1.00 10.08 21 GLU D O 1
ATOM 2394 N N . TRP D 1 23 ? 40.475 110.262 32.223 1.00 9.62 22 TRP D N 1
ATOM 2395 C CA . TRP D 1 23 ? 41.157 111.540 32.438 1.00 11.23 22 TRP D CA 1
ATOM 2396 C C . TRP D 1 23 ? 42.545 111.446 31.862 1.00 9.40 22 TRP D C 1
ATOM 2397 O O . TRP D 1 23 ? 43.361 110.704 32.351 1.00 9.46 22 TRP D O 1
ATOM 2408 N N . ARG D 1 24 ? 42.801 112.233 30.833 1.00 10.93 23 ARG D N 1
ATOM 2409 C CA . ARG D 1 24 ? 44.083 112.319 30.166 1.00 11.52 23 ARG D CA 1
ATOM 2410 C C . ARG D 1 24 ? 44.760 113.648 30.532 1.00 9.44 23 ARG D C 1
ATOM 2411 O O . ARG D 1 24 ? 44.276 114.724 30.212 1.00 10.26 23 ARG D O 1
ATOM 2419 N N . PHE D 1 25 ? 45.893 113.550 31.194 1.00 9.56 24 PHE D N 1
ATOM 2420 C CA . PHE D 1 25 ? 46.654 114.713 31.636 1.00 11.40 24 PHE D CA 1
ATOM 2421 C C . PHE D 1 25 ? 47.831 114.943 30.721 1.00 12.45 24 PHE D C 1
ATOM 2422 O O . PHE D 1 25 ? 48.755 114.129 30.691 1.00 10.08 24 PHE D O 1
ATOM 2430 N N . PRO D 1 26 ? 47.861 116.098 30.048 1.00 12.38 25 PRO D N 1
ATOM 2431 C CA . PRO D 1 26 ? 49.102 116.482 29.403 1.00 12.77 25 PRO D CA 1
ATOM 2432 C C . PRO D 1 26 ? 50.186 116.735 30.445 1.00 13.15 25 PRO D C 1
ATOM 2433 O O . PRO D 1 26 ? 49.883 116.889 31.639 1.00 12.94 25 PRO D O 1
ATOM 2437 N N . PRO D 1 27 ? 51.458 116.737 30.015 1.00 13.68 26 PRO D N 1
ATOM 2438 C CA . PRO D 1 27 ? 52.539 117.077 30.954 1.00 13.50 26 PRO D CA 1
ATOM 2439 C C . PRO D 1 27 ? 52.202 118.361 31.693 1.00 12.10 26 PRO D C 1
ATOM 2440 O O . PRO D 1 27 ? 51.824 119.346 31.037 1.00 13.99 26 PRO D O 1
ATOM 2444 N N . GLY D 1 28 ? 52.302 118.362 33.034 1.00 10.77 27 GLY D N 1
ATOM 2445 C CA . GLY D 1 28 ? 52.005 119.542 33.852 1.00 14.07 27 GLY D CA 1
ATOM 2446 C C . GLY D 1 28 ? 50.533 119.930 33.946 1.00 13.25 27 GLY D C 1
ATOM 2447 O O . GLY D 1 28 ? 50.210 120.949 34.526 1.00 15.22 27 GLY D O 1
ATOM 2448 N N . GLY D 1 29 ? 49.640 119.076 33.442 1.00 13.56 28 GLY D N 1
ATOM 2449 C CA . GLY D 1 29 ? 48.216 119.383 33.374 1.00 11.76 28 GLY D CA 1
ATOM 2450 C C . GLY D 1 29 ? 47.498 119.180 34.699 1.00 11.79 28 GLY D C 1
ATOM 2451 O O . GLY D 1 29 ? 47.997 118.496 35.611 1.00 10.66 28 GLY D O 1
ATOM 2452 N N . GLU D 1 30 ? 46.311 119.745 34.774 1.00 11.09 29 GLU D N 1
ATOM 2453 C CA . GLU D 1 30 ? 45.504 119.716 36.023 1.00 10.47 29 GLU D CA 1
ATOM 2454 C C . GLU D 1 30 ? 44.018 119.611 35.716 1.00 12.84 29 GLU D C 1
ATOM 2455 O O . GLU D 1 30 ? 43.542 119.996 34.651 1.00 10.94 29 GLU D O 1
ATOM 2461 N N . THR D 1 31 ? 43.294 119.067 36.681 1.00 10.87 30 THR D N 1
ATOM 2462 C CA . THR D 1 31 ? 41.865 118.934 36.607 1.00 12.59 30 THR D CA 1
ATOM 2463 C C . THR D 1 31 ? 41.179 120.258 36.920 1.00 13.76 30 THR D C 1
ATOM 2464 O O . THR D 1 31 ? 40.113 120.501 36.413 1.00 12.85 30 THR D O 1
ATOM 2468 N N . GLY D 1 32 ? 41.813 121.072 37.761 1.00 13.22 31 GLY D N 1
ATOM 2469 C CA . GLY D 1 32 ? 41.178 122.180 38.442 1.00 14.25 31 GLY D CA 1
ATOM 2470 C C . GLY D 1 32 ? 40.543 121.625 39.700 1.00 12.64 31 GLY D C 1
ATOM 2471 O O . GLY D 1 32 ? 40.327 120.418 39.844 1.00 12.10 31 GLY D O 1
ATOM 2472 N N . TRP D 1 33 ? 40.269 122.518 40.630 1.00 11.63 32 TRP D N 1
ATOM 2473 C CA . TRP D 1 33 ? 39.640 122.138 41.894 1.00 12.24 32 TRP D CA 1
ATOM 2474 C C . TRP D 1 33 ? 38.223 121.642 41.648 1.00 9.47 32 TRP D C 1
ATOM 2475 O O . TRP D 1 33 ? 37.462 122.207 40.869 1.00 11.26 32 TRP D O 1
ATOM 2486 N N . HIS D 1 34 ? 37.873 120.571 42.331 1.00 12.78 33 HIS D N 1
ATOM 2487 C CA . HIS D 1 34 ? 36.537 120.009 42.251 1.00 13.66 33 HIS D CA 1
ATOM 2488 C C . HIS D 1 34 ? 36.198 119.258 43.518 1.00 11.92 33 HIS D C 1
ATOM 2489 O O . HIS D 1 34 ? 37.071 118.989 44.370 1.00 14.64 33 HIS D O 1
ATOM 2496 N N . ARG D 1 35 ? 34.920 118.952 43.637 1.00 13.04 34 ARG D N 1
ATOM 2497 C CA . ARG D 1 35 ? 34.379 118.141 44.729 1.00 14.48 34 ARG D CA 1
ATOM 2498 C C . ARG D 1 35 ? 33.734 116.891 44.149 1.00 12.17 34 ARG D C 1
ATOM 2499 O O . ARG D 1 35 ? 32.908 116.990 43.261 1.00 14.25 34 ARG D O 1
ATOM 2507 N N . HIS D 1 36 ? 34.119 115.724 44.646 1.00 11.84 35 HIS D N 1
ATOM 2508 C CA . HIS D 1 36 ? 33.512 114.451 44.216 1.00 10.89 35 HIS D CA 1
ATOM 2509 C C . HIS D 1 36 ? 32.128 114.269 44.817 1.00 15.14 35 HIS D C 1
ATOM 2510 O O . HIS D 1 36 ? 32.018 114.255 46.029 1.00 12.86 35 HIS D O 1
ATOM 2517 N N . SER D 1 37 ? 31.101 114.131 43.957 1.00 14.59 36 SER D N 1
ATOM 2518 C CA . SER D 1 37 ? 29.723 113.910 44.397 1.00 17.38 36 SER D CA 1
ATOM 2519 C C . SER D 1 37 ? 29.329 112.430 44.613 1.00 16.18 36 SER D C 1
ATOM 2520 O O . SER D 1 37 ? 28.203 112.139 45.031 1.00 15.38 36 SER D O 1
ATOM 2531 N N . ASP D 1 39 ? 31.098 108.267 45.573 1.00 12.70 38 ASP D N 1
ATOM 2532 C CA . ASP D 1 39 ? 32.198 107.328 45.804 1.00 11.56 38 ASP D CA 1
ATOM 2533 C C . ASP D 1 39 ? 32.749 106.910 44.435 1.00 11.41 38 ASP D C 1
ATOM 2534 O O . ASP D 1 39 ? 32.017 106.820 43.439 1.00 10.82 38 ASP D O 1
ATOM 2539 N N . TYR D 1 40 ? 34.057 106.679 44.382 1.00 10.35 39 TYR D N 1
ATOM 2540 C CA . TYR D 1 40 ? 34.687 106.451 43.096 1.00 11.63 39 TYR D CA 1
ATOM 2541 C C . TYR D 1 40 ? 35.895 105.522 43.179 1.00 10.55 39 TYR D C 1
ATOM 2542 O O . TYR D 1 40 ? 36.539 105.390 44.250 1.00 11.20 39 TYR D O 1
ATOM 2551 N N . VAL D 1 41 ? 36.187 104.887 42.041 1.00 8.07 40 VAL D N 1
ATOM 2552 C CA . VAL D 1 41 ? 37.300 103.990 41.894 1.00 7.20 40 VAL D CA 1
ATOM 2553 C C . VAL D 1 41 ? 38.221 104.569 40.832 1.00 7.34 40 VAL D C 1
ATOM 2554 O O . VAL D 1 41 ? 37.749 105.063 39.816 1.00 8.84 40 VAL D O 1
ATOM 2558 N N . VAL D 1 42 ? 39.518 104.588 41.117 1.00 7.57 41 VAL D N 1
ATOM 2559 C CA . VAL D 1 42 ? 40.517 105.030 40.143 1.00 8.10 41 VAL D CA 1
ATOM 2560 C C . VAL D 1 42 ? 41.295 103.807 39.666 1.00 10.59 41 VAL D C 1
ATOM 2561 O O . VAL D 1 42 ? 41.832 103.045 40.477 1.00 8.53 41 VAL D O 1
ATOM 2565 N N . VAL D 1 43 ? 41.318 103.598 38.348 1.00 9.42 42 VAL D N 1
ATOM 2566 C CA . VAL D 1 43 ? 42.197 102.627 37.730 1.00 9.44 42 VAL D CA 1
ATOM 2567 C C . VAL D 1 43 ? 43.295 103.368 36.949 1.00 10.88 42 VAL D C 1
ATOM 2568 O O . VAL D 1 43 ? 43.033 103.920 35.870 1.00 9.30 42 VAL D O 1
ATOM 2572 N N . PRO D 1 44 ? 44.526 103.393 37.493 1.00 8.88 43 PRO D N 1
ATOM 2573 C CA . PRO D 1 44 ? 45.618 104.045 36.752 1.00 7.20 43 PRO D CA 1
ATOM 2574 C C . PRO D 1 44 ? 45.966 103.298 35.495 1.00 10.67 43 PRO D C 1
ATOM 2575 O O . PRO D 1 44 ? 46.013 102.087 35.508 1.00 9.02 43 PRO D O 1
ATOM 2587 N N . THR D 1 46 ? 48.697 104.438 33.927 1.00 12.67 45 THR D N 1
ATOM 2588 C CA . THR D 1 46 ? 50.078 104.880 33.917 1.00 13.23 45 THR D CA 1
ATOM 2589 C C . THR D 1 46 ? 50.646 104.667 35.337 1.00 15.05 45 THR D C 1
ATOM 2590 O O . THR D 1 46 ? 49.935 104.838 36.341 1.00 12.57 45 THR D O 1
ATOM 2594 N N . THR D 1 47 ? 51.915 104.298 35.447 1.00 12.35 46 THR D N 1
ATOM 2595 C CA . THR D 1 47 ? 52.558 104.255 36.776 1.00 13.72 46 THR D CA 1
ATOM 2596 C C . THR D 1 47 ? 53.294 105.569 36.922 1.00 13.57 46 THR D C 1
ATOM 2597 O O . THR D 1 47 ?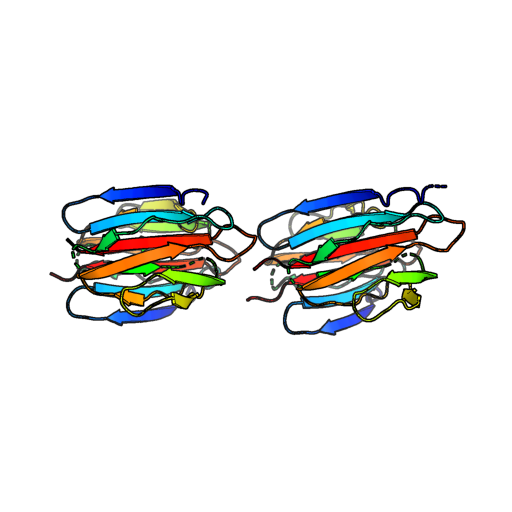 54.036 105.984 36.005 1.00 15.28 46 THR D O 1
ATOM 2601 N N . GLY D 1 48 ? 53.089 106.231 38.046 1.00 12.23 47 GLY D N 1
ATOM 2602 C CA . GLY D 1 48 ? 53.720 107.520 38.298 1.00 14.49 47 GLY D CA 1
ATOM 2603 C C . GLY D 1 48 ? 53.045 108.378 39.340 1.00 12.33 47 GLY D C 1
ATOM 2604 O O . GLY D 1 48 ? 52.031 107.985 39.910 1.00 12.48 47 GLY D O 1
ATOM 2605 N N . PRO D 1 49 ? 53.629 109.569 39.603 1.00 12.71 48 PRO D N 1
ATOM 2606 C CA . PRO D 1 49 ? 53.147 110.486 40.603 1.00 13.82 48 PRO D CA 1
ATOM 2607 C C . PRO D 1 49 ? 52.024 111.376 40.116 1.00 14.21 48 PRO D C 1
ATOM 2608 O O . PRO D 1 49 ? 52.019 111.808 38.963 1.00 14.17 48 PRO D O 1
ATOM 2612 N N . LEU D 1 50 ? 51.066 111.627 40.989 1.00 12.08 49 LEU D N 1
ATOM 2613 C CA . LEU D 1 50 ? 50.178 112.771 40.803 1.00 12.63 49 LEU D CA 1
ATOM 2614 C C . LEU D 1 50 ? 50.312 113.644 42.024 1.00 11.90 49 LEU D C 1
ATOM 2615 O O . LEU D 1 50 ? 50.522 113.163 43.122 1.00 14.68 49 LEU D O 1
ATOM 2620 N N . LEU D 1 51 ? 50.157 114.938 41.819 1.00 10.08 50 LEU D N 1
ATOM 2621 C CA . LEU D 1 51 ? 50.212 115.923 42.894 1.00 13.55 50 LEU D CA 1
ATOM 2622 C C . LEU D 1 51 ? 48.787 116.197 43.311 1.00 14.02 50 LEU D C 1
ATOM 2623 O O . LEU D 1 51 ? 47.983 116.652 42.509 1.00 13.44 50 LEU D O 1
ATOM 2628 N N . LEU D 1 52 ? 48.434 115.851 44.541 1.00 13.79 51 LEU D N 1
ATOM 2629 C CA . LEU D 1 52 ? 47.093 116.089 45.046 1.00 14.04 51 LEU D CA 1
ATOM 2630 C C . LEU D 1 52 ? 47.149 117.298 45.986 1.00 16.81 51 LEU D C 1
ATOM 2631 O O . LEU D 1 52 ? 47.869 117.279 46.992 1.00 12.88 51 LEU D O 1
ATOM 2636 N N . GLU D 1 53 ? 46.403 118.341 45.648 1.00 15.70 52 GLU D N 1
ATOM 2637 C CA . GLU D 1 53 ? 46.400 119.571 46.408 1.00 15.32 52 GLU D CA 1
ATOM 2638 C C . GLU D 1 53 ? 45.145 119.586 47.245 1.00 17.60 52 GLU D C 1
ATOM 2639 O O . GLU D 1 53 ? 44.061 119.412 46.698 1.00 16.69 52 GLU D O 1
ATOM 2645 N N . THR D 1 54 ? 45.312 119.796 48.558 1.00 18.71 53 THR D N 1
ATOM 2646 C CA . THR D 1 54 ? 44.224 119.990 49.506 1.00 19.28 53 THR D CA 1
ATOM 2647 C C . THR D 1 54 ? 44.628 121.180 50.347 1.00 17.87 53 THR D C 1
ATOM 2648 O O . THR D 1 54 ? 45.786 121.658 50.271 1.00 21.56 53 THR D O 1
ATOM 2652 N N . PRO D 1 55 ? 43.695 121.714 51.145 1.00 21.82 54 PRO D N 1
ATOM 2653 C CA . PRO D 1 55 ? 43.999 122.857 52.028 1.00 22.66 54 PRO D CA 1
ATOM 2654 C C . PRO D 1 55 ? 45.319 122.755 52.822 1.00 22.28 54 PRO D C 1
ATOM 2655 O O . PRO D 1 55 ? 45.974 123.763 53.097 1.00 24.15 54 PRO D O 1
ATOM 2659 N N . GLU D 1 56 ? 45.724 121.539 53.130 1.00 21.30 55 GLU D N 1
ATOM 2660 C CA . GLU D 1 56 ? 46.806 121.281 54.083 1.00 22.52 55 GLU D CA 1
ATOM 2661 C C . GLU D 1 56 ? 48.190 121.322 53.447 1.00 21.37 55 GLU D C 1
ATOM 2662 O O . GLU D 1 56 ? 49.206 121.505 54.120 1.00 19.89 55 GLU D O 1
ATOM 2668 N N . GLY D 1 57 ? 48.234 121.096 52.147 1.00 20.25 56 GLY D N 1
ATOM 2669 C CA . GLY D 1 57 ? 49.507 121.082 51.456 1.00 21.07 56 GLY D CA 1
ATOM 2670 C C . GLY D 1 57 ? 49.296 120.218 50.243 1.00 19.82 56 GLY D C 1
ATOM 2671 O O . GLY D 1 57 ? 48.191 119.760 49.969 1.00 21.66 56 GLY D O 1
ATOM 2672 N N . SER D 1 58 ? 50.375 119.983 49.539 1.00 22.83 57 SER D N 1
ATOM 2673 C CA . SER D 1 58 ? 50.326 119.169 48.368 1.00 24.43 57 SER D CA 1
ATOM 2674 C C . SER D 1 58 ? 51.064 117.899 48.743 1.00 22.99 57 SER D C 1
ATOM 2675 O O . SER D 1 58 ? 52.062 117.942 49.458 1.00 24.39 57 SER D O 1
ATOM 2678 N N A VAL D 1 59 ? 50.537 116.760 48.306 0.50 20.39 58 VAL D N 1
ATOM 2679 N N B VAL D 1 59 ? 50.585 116.771 48.240 0.50 19.62 58 VAL D N 1
ATOM 2680 C CA A VAL D 1 59 ? 51.241 115.486 48.451 0.50 19.35 58 VAL D CA 1
ATOM 2681 C CA B VAL D 1 59 ? 51.266 115.511 48.461 0.50 17.76 58 VAL D CA 1
ATOM 2682 C C A VAL D 1 59 ? 51.476 114.905 47.076 0.50 17.16 58 VAL D C 1
ATOM 2683 C C B VAL D 1 59 ? 51.414 114.788 47.136 0.50 16.15 58 VAL D C 1
ATOM 2684 O O A VAL D 1 59 ? 50.691 115.124 46.149 0.50 15.17 58 VAL D O 1
ATOM 2685 O O B VAL D 1 59 ? 50.495 114.773 46.314 0.50 13.72 58 VAL D O 1
ATOM 2692 N N . THR D 1 60 ? 52.581 114.195 46.939 1.00 15.83 59 THR D N 1
ATOM 2693 C CA . THR D 1 60 ? 52.855 113.446 45.709 1.00 17.18 59 THR D CA 1
ATOM 2694 C C . THR D 1 60 ? 52.424 112.030 45.941 1.00 15.47 59 THR D C 1
ATOM 2695 O O . THR D 1 60 ? 53.067 111.312 46.703 1.00 17.22 59 THR D O 1
ATOM 2699 N N . SER D 1 61 ? 51.308 111.651 45.315 1.00 13.79 60 SER D N 1
ATOM 2700 C CA . SER D 1 61 ? 50.744 110.315 45.413 1.00 15.78 60 SER D CA 1
ATOM 2701 C C . SER D 1 61 ? 51.240 109.396 44.308 1.00 13.38 60 SER D C 1
ATOM 2702 O O . SER D 1 61 ? 51.144 109.748 43.155 1.00 12.87 60 SER D O 1
ATOM 2705 N N A GLN D 1 62 ? 51.767 108.223 44.676 0.50 12.30 61 GLN D N 1
ATOM 2706 N N B GLN D 1 62 ? 51.751 108.206 44.646 0.50 12.86 61 GLN D N 1
ATOM 2707 C CA A GLN D 1 62 ? 52.269 107.256 43.707 0.50 11.62 61 GLN D CA 1
ATOM 2708 C CA B GLN D 1 62 ? 52.302 107.305 43.627 0.50 12.39 61 GLN D CA 1
ATOM 2709 C C A GLN D 1 62 ? 51.119 106.358 43.247 0.50 11.46 61 GLN D C 1
ATOM 2710 C C B GLN D 1 62 ? 51.286 106.261 43.182 0.50 11.62 61 GLN D C 1
ATOM 2711 O O A GLN D 1 62 ? 50.496 105.669 44.063 0.50 11.25 61 GLN D O 1
ATOM 2712 O O B GLN D 1 62 ? 50.974 105.334 43.921 0.50 11.33 61 GLN D O 1
ATOM 2723 N N . LEU D 1 63 ? 50.803 106.411 41.957 1.00 11.91 62 LEU D N 1
ATOM 2724 C CA . LEU D 1 63 ? 49.845 105.491 41.379 1.00 11.18 62 LEU D CA 1
ATOM 2725 C C . LEU D 1 63 ? 50.596 104.405 40.660 1.00 12.11 62 LEU D C 1
ATOM 2726 O O . LEU D 1 63 ? 51.650 104.636 40.055 1.00 14.18 62 LEU D O 1
ATOM 2731 N N . THR D 1 64 ? 50.010 103.211 40.669 1.00 12.62 63 THR D N 1
ATOM 2732 C CA . THR D 1 64 ? 50.607 102.060 40.020 1.00 14.15 63 THR D CA 1
ATOM 2733 C C . THR D 1 64 ? 49.626 101.606 38.926 1.00 11.71 63 THR D C 1
ATOM 2734 O O . THR D 1 64 ? 48.457 101.350 39.205 1.00 10.23 63 THR D O 1
ATOM 2738 N N . ARG D 1 65 ? 50.111 101.533 37.691 1.00 11.69 64 ARG D N 1
ATOM 2739 C CA . ARG D 1 65 ? 49.348 101.062 36.566 1.00 14.31 64 ARG D CA 1
ATOM 2740 C C . ARG D 1 65 ? 48.600 99.757 36.889 1.00 11.12 64 ARG D C 1
ATOM 2741 O O . ARG D 1 65 ? 49.188 98.739 37.314 1.00 10.79 64 ARG D O 1
ATOM 2749 N N . GLY D 1 66 ? 47.302 99.781 36.662 1.00 10.74 65 GLY D N 1
ATOM 2750 C CA . GLY D 1 66 ? 46.482 98.629 36.850 1.00 9.83 65 GLY D CA 1
ATOM 2751 C C . GLY D 1 66 ? 46.134 98.277 38.276 1.00 11.21 65 GLY D C 1
ATOM 2752 O O . GLY D 1 66 ? 45.515 97.235 38.464 1.00 10.06 65 GLY D O 1
ATOM 2753 N N . VAL D 1 67 ? 46.545 99.096 39.256 1.00 8.97 66 VAL D N 1
ATOM 2754 C CA . VAL D 1 67 ? 46.202 98.877 40.699 1.00 9.77 66 VAL D CA 1
ATOM 2755 C C . VAL D 1 67 ? 45.189 99.922 41.146 1.00 10.42 66 VAL D C 1
ATOM 2756 O O . VAL D 1 67 ? 45.473 101.120 41.324 1.00 9.40 66 VAL D O 1
ATOM 2760 N N . SER D 1 68 ? 43.950 99.453 41.251 1.00 9.94 67 SER D N 1
ATOM 2761 C CA . SER D 1 68 ? 42.864 100.331 41.555 1.00 8.62 67 SER D CA 1
ATOM 2762 C C . SER D 1 68 ? 42.851 100.745 43.036 1.00 12.53 67 SER D C 1
ATOM 2763 O O . SER D 1 68 ? 43.434 100.081 43.912 1.00 11.06 67 SER D O 1
ATOM 2766 N N . TYR D 1 69 ? 42.189 101.857 43.289 1.00 10.49 68 TYR D N 1
ATOM 2767 C CA . TYR D 1 69 ? 41.914 102.292 44.652 1.00 12.36 68 TYR D CA 1
ATOM 2768 C C . TYR D 1 69 ? 40.610 103.068 44.637 1.00 11.76 68 TYR D C 1
ATOM 2769 O O . TYR D 1 69 ? 40.111 103.454 43.583 1.00 8.36 68 TYR D O 1
ATOM 2778 N N . THR D 1 70 ? 40.042 103.252 45.819 1.00 12.80 69 THR D N 1
ATOM 2779 C CA . THR D 1 70 ? 38.764 103.938 45.931 1.00 11.75 69 THR D CA 1
ATOM 2780 C C . THR D 1 70 ? 38.831 105.102 46.917 1.00 12.66 69 THR D C 1
ATOM 2781 O O . THR D 1 70 ? 39.587 105.076 47.879 1.00 10.33 69 THR D O 1
ATOM 2785 N N . ARG D 1 71 ? 38.020 106.130 46.678 1.00 14.64 70 ARG D N 1
ATOM 2786 C CA . ARG D 1 71 ? 37.903 107.288 47.603 1.00 12.17 70 ARG D CA 1
ATOM 2787 C C . ARG D 1 71 ? 36.439 107.614 47.707 1.00 13.83 70 ARG D C 1
ATOM 2788 O O . ARG D 1 71 ? 35.677 107.238 46.825 1.00 12.49 70 ARG D O 1
ATOM 2796 N N . PRO D 1 72 ? 36.023 108.261 48.800 1.00 12.51 71 PRO D N 1
ATOM 2797 C CA . PRO D 1 72 ? 3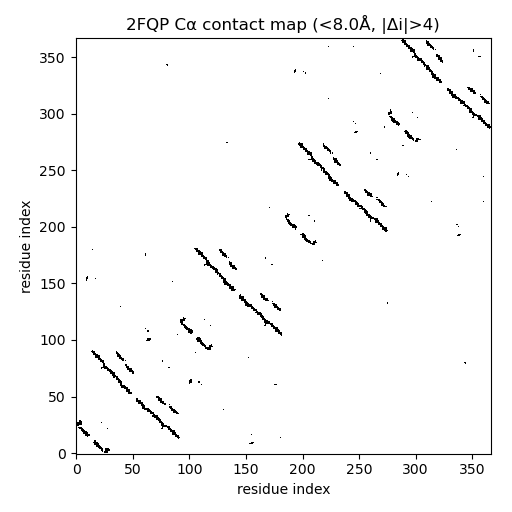4.620 108.520 48.976 1.00 10.98 71 PRO D CA 1
ATOM 2798 C C . PRO D 1 72 ? 34.124 109.842 48.424 1.00 14.50 71 PRO D C 1
ATOM 2799 O O . PRO D 1 72 ? 34.890 110.781 48.211 1.00 14.82 71 PRO D O 1
ATOM 2803 N N . GLU D 1 73 ? 32.805 109.908 48.256 1.00 13.81 72 GLU D N 1
ATOM 2804 C CA . GLU D 1 73 ? 32.129 111.156 48.026 1.00 16.08 72 GLU D CA 1
ATOM 2805 C C . GLU D 1 73 ? 32.614 112.188 49.036 1.00 14.03 72 GLU D C 1
ATOM 2806 O O . GLU D 1 73 ? 32.791 111.864 50.216 1.00 13.55 72 GLU D O 1
ATOM 2812 N N . GLY D 1 74 ? 32.765 113.427 48.603 1.00 13.78 73 GLY D N 1
ATOM 2813 C CA . GLY D 1 74 ? 33.224 114.486 49.473 1.00 15.35 73 GLY D CA 1
ATOM 2814 C C . GLY D 1 74 ? 34.662 114.918 49.320 1.00 12.63 73 GLY D C 1
ATOM 2815 O O . GLY D 1 74 ? 34.995 116.032 49.723 1.00 12.70 73 GLY D O 1
ATOM 2816 N N . VAL D 1 75 ? 35.504 114.088 48.697 1.00 12.59 74 VAL D N 1
ATOM 2817 C CA . VAL D 1 75 ? 36.899 114.467 48.374 1.00 14.45 74 VAL D CA 1
ATOM 2818 C C . VAL D 1 75 ? 36.876 115.782 47.593 1.00 14.74 74 VAL D C 1
ATOM 2819 O O . VAL D 1 75 ? 36.134 115.932 46.610 1.00 14.05 74 VAL D O 1
ATOM 2823 N N . GLU D 1 76 ? 37.653 116.748 48.051 1.00 15.64 75 GLU D N 1
ATOM 2824 C CA . GLU D 1 76 ? 37.646 118.063 47.413 1.00 16.49 75 GLU D CA 1
ATOM 2825 C C . GLU D 1 76 ? 39.107 118.451 47.230 1.00 15.25 75 GLU D C 1
ATOM 2826 O O . GLU D 1 76 ? 39.849 118.535 48.190 1.00 13.50 75 GLU D O 1
ATOM 2832 N N . HIS D 1 77 ? 39.547 118.601 45.986 1.00 13.64 76 HIS D N 1
ATOM 2833 C CA . HIS D 1 77 ? 40.976 118.730 45.716 1.00 15.07 76 HIS D CA 1
ATOM 2834 C C . HIS D 1 77 ? 41.218 119.126 44.270 1.00 10.84 76 HIS D C 1
ATOM 2835 O O . HIS D 1 77 ? 40.269 119.240 43.505 1.00 10.28 76 HIS D O 1
ATOM 2842 N N . ASN D 1 78 ? 42.481 119.414 43.963 1.00 10.33 77 ASN D N 1
ATOM 2843 C CA . ASN D 1 78 ? 42.979 119.593 42.587 1.00 11.61 77 ASN D CA 1
ATOM 2844 C C . ASN D 1 78 ? 44.019 118.513 42.340 1.00 8.92 77 ASN D C 1
ATOM 2845 O O . ASN D 1 78 ? 44.771 118.141 43.236 1.00 11.46 77 ASN D O 1
ATOM 2850 N N . VAL D 1 79 ? 44.026 117.985 41.135 1.00 9.44 78 VAL D N 1
ATOM 2851 C CA . VAL D 1 79 ? 44.982 116.922 40.764 1.00 8.89 78 VAL D CA 1
ATOM 2852 C C . VAL D 1 79 ? 45.832 117.417 39.630 1.00 11.59 78 VAL D C 1
ATOM 2853 O O . VAL D 1 79 ? 45.322 117.906 38.636 1.00 10.29 78 VAL D O 1
ATOM 2857 N N . ILE D 1 80 ? 47.128 117.325 39.832 1.00 8.71 79 ILE D N 1
ATOM 2858 C CA . ILE D 1 80 ? 48.109 117.775 38.854 1.00 9.63 79 ILE D CA 1
ATOM 2859 C C . ILE D 1 80 ? 49.008 116.649 38.413 1.00 11.13 79 ILE D C 1
ATOM 2860 O O . ILE D 1 80 ? 49.419 115.829 39.232 1.00 10.25 79 ILE D O 1
ATOM 2865 N N . ASN D 1 81 ? 49.365 116.632 37.134 1.00 9.62 80 ASN D N 1
ATOM 2866 C CA . ASN D 1 81 ? 50.390 115.707 36.613 1.00 12.27 80 ASN D CA 1
ATOM 2867 C C . ASN D 1 81 ? 51.718 116.437 36.591 1.00 11.85 80 ASN D C 1
ATOM 2868 O O . ASN D 1 81 ? 51.924 117.258 35.693 1.00 11.96 80 ASN D O 1
ATOM 2873 N N . PRO D 1 82 ? 52.632 116.123 37.540 1.00 12.27 81 PRO D N 1
ATOM 2874 C CA . PRO D 1 82 ? 53.856 116.902 37.639 1.00 13.10 81 PRO D CA 1
ATOM 2875 C C . PRO D 1 82 ? 54.940 116.447 36.653 1.00 15.50 81 PRO D C 1
ATOM 2876 O O . PRO D 1 82 ? 56.020 117.018 36.669 1.00 15.06 81 PRO D O 1
ATOM 2880 N N . SER D 1 83 ? 54.656 115.437 35.848 1.00 13.87 82 SER D N 1
ATOM 2881 C CA . SER D 1 83 ? 55.676 114.783 34.993 1.00 13.36 82 SER D CA 1
ATOM 2882 C C . SER D 1 83 ? 55.744 115.427 33.631 1.00 11.34 82 SER D C 1
ATOM 2883 O O . SER D 1 83 ? 54.845 116.137 33.248 1.00 14.53 82 SER D O 1
ATOM 2886 N N . ASP D 1 84 ? 56.832 115.179 32.900 1.00 15.27 83 ASP D N 1
ATOM 2887 C CA . ASP D 1 84 ? 56.988 115.697 31.541 1.00 15.61 83 ASP D CA 1
ATOM 2888 C C . ASP D 1 84 ? 56.318 114.851 30.481 1.00 13.96 83 ASP D C 1
ATOM 2889 O O . ASP D 1 84 ? 56.382 115.206 29.291 1.00 14.84 83 ASP D O 1
ATOM 2894 N N . THR D 1 85 ? 55.674 113.757 30.900 1.00 13.91 84 THR D N 1
ATOM 2895 C CA . THR D 1 85 ? 54.926 112.871 30.030 1.00 12.43 84 THR D CA 1
ATOM 2896 C C . THR D 1 85 ? 53.449 112.808 30.419 1.00 13.85 84 THR D C 1
ATOM 2897 O O . THR D 1 85 ? 53.049 113.179 31.547 1.00 11.27 84 THR D O 1
ATOM 2901 N N . GLU D 1 86 ? 52.648 112.296 29.497 1.00 12.38 85 GLU D N 1
ATOM 2902 C CA . GLU D 1 86 ? 51.214 112.187 29.706 1.00 14.49 85 GLU D CA 1
ATOM 2903 C C . GLU D 1 86 ? 50.859 111.196 30.789 1.00 14.02 85 GLU D C 1
ATOM 2904 O O . GLU D 1 86 ? 51.526 110.174 30.961 1.00 11.20 85 GLU D O 1
ATOM 2910 N N . PHE D 1 87 ? 49.779 111.458 31.503 1.00 10.96 86 PHE D N 1
ATOM 2911 C CA . PHE D 1 87 ? 49.337 110.515 32.546 1.00 11.80 86 PHE D CA 1
ATOM 2912 C C . PHE D 1 87 ? 47.842 110.293 32.315 1.00 11.15 86 PHE D C 1
ATOM 2913 O O . PHE D 1 87 ? 47.121 111.252 32.051 1.00 8.19 86 PHE D O 1
ATOM 2921 N N . VAL D 1 88 ? 47.428 109.022 32.346 1.00 8.64 87 VAL D N 1
ATOM 2922 C CA . VAL D 1 88 ? 46.028 108.636 32.140 1.00 9.20 87 VAL D CA 1
ATOM 2923 C C . VAL D 1 88 ? 45.546 107.754 33.283 1.00 11.40 87 VAL D C 1
ATOM 2924 O O . VAL D 1 88 ? 46.224 106.808 33.736 1.00 10.70 87 VAL D O 1
ATOM 2928 N N . PHE D 1 89 ? 44.358 108.067 33.738 1.00 8.57 88 PHE D N 1
ATOM 2929 C CA . PHE D 1 89 ? 43.591 107.141 34.563 1.00 9.80 88 PHE D CA 1
ATOM 2930 C C . PHE D 1 89 ? 42.129 107.074 34.166 1.00 10.88 88 PHE D C 1
ATOM 2931 O O . PHE D 1 89 ? 41.579 107.981 33.516 1.00 9.28 88 PHE D O 1
ATOM 2939 N N . VAL D 1 90 ? 41.499 105.980 34.599 1.00 10.17 89 VAL D N 1
ATOM 2940 C CA . VAL D 1 90 ? 40.086 105.795 34.419 1.00 9.11 89 VAL D CA 1
ATOM 2941 C C . VAL D 1 90 ? 39.348 105.877 35.784 1.00 11.16 89 VAL D C 1
ATOM 2942 O O . VAL D 1 90 ? 39.707 105.187 36.714 1.00 11.80 89 VAL D O 1
ATOM 2946 N N . GLU D 1 91 ? 38.327 106.737 35.859 1.00 8.43 90 GLU D N 1
ATOM 2947 C CA . GLU D 1 91 ? 37.609 107.051 37.073 1.00 9.03 90 GLU D CA 1
ATOM 2948 C C . GLU D 1 91 ? 36.219 106.485 36.922 1.00 9.44 90 GLU D C 1
ATOM 2949 O O . GLU D 1 91 ? 35.509 106.766 35.953 1.00 12.21 90 GLU D O 1
ATOM 2955 N N . ILE D 1 92 ? 35.837 105.663 37.875 1.00 8.06 91 ILE D N 1
ATOM 2956 C CA . ILE D 1 92 ? 34.526 104.988 37.849 1.00 9.11 91 ILE D CA 1
ATOM 2957 C C . ILE D 1 92 ? 33.747 105.513 39.061 1.00 8.56 91 ILE D C 1
ATOM 2958 O O . ILE D 1 92 ? 34.072 105.200 40.219 1.00 9.91 91 ILE D O 1
ATOM 2963 N N . GLU D 1 93 ? 32.761 106.339 38.781 1.00 10.39 92 GLU D N 1
ATOM 2964 C CA . GLU D 1 93 ? 31.916 106.928 39.799 1.00 10.97 92 GLU D CA 1
ATOM 2965 C C . GLU D 1 93 ? 30.695 106.042 40.003 1.00 9.75 92 GLU D C 1
ATOM 2966 O O . GLU D 1 93 ? 30.049 105.619 39.041 1.00 10.72 92 GLU D O 1
ATOM 2972 N N . ILE D 1 94 ? 30.367 105.774 41.271 1.00 10.78 93 ILE D N 1
ATOM 2973 C CA . ILE D 1 94 ? 29.313 104.866 41.590 1.00 10.77 93 ILE D CA 1
ATOM 2974 C C . ILE D 1 94 ? 28.041 105.670 41.849 1.00 10.96 93 ILE D C 1
ATOM 2975 O O . ILE D 1 94 ? 27.973 106.499 42.773 1.00 10.67 93 ILE D O 1
ATOM 2980 N N . LYS D 1 95 ? 27.021 105.470 41.026 1.00 9.99 94 LYS D N 1
ATOM 2981 C CA . LYS D 1 95 ? 25.814 106.268 41.192 1.00 11.60 94 LYS D CA 1
ATOM 2982 C C . LYS D 1 95 ? 25.092 105.807 42.431 1.00 13.62 94 LYS D C 1
ATOM 2983 O O . LYS D 1 95 ? 25.195 104.638 42.830 1.00 15.45 94 LYS D O 1
ATOM 2989 N N . ALA D 1 96 ? 24.369 106.742 43.038 1.00 17.06 95 ALA D N 1
ATOM 2990 C CA . ALA D 1 96 ? 23.407 106.413 44.110 1.00 19.07 95 ALA D CA 1
ATOM 2991 C C . ALA D 1 96 ? 22.437 105.342 43.611 1.00 20.32 95 ALA D C 1
ATOM 2992 O O . ALA D 1 96 ? 22.094 105.289 42.417 1.00 21.55 95 ALA D O 1
ATOM 2994 N N . ALA D 1 97 ? 21.988 104.472 44.511 1.00 20.92 96 ALA D N 1
ATOM 2995 C CA . ALA D 1 97 ? 21.090 103.383 44.119 1.00 22.12 96 ALA D CA 1
#

Solvent-accessible surface area: 18172 Å² total

Nearest PDB structures (foldseek):
  2fqp-assembly2_C  TM=1.002E+00  e=5.515E-17  Bordetella pertussis Tohama I
  2dct-assembly1_A  TM=7.485E-01  e=1.068E-06  Thermus thermophilus HB8
  7x85-assembly2_C  TM=7.605E-01  e=8.807E-06  Gallus gallus
  2b8m-assembly1_A-2  TM=8.175E-01  e=3.472E-05  Methanocaldococcus jannaschii
  5fpz-assembly1_A-2  TM=7.121E-01  e=2.048E-05  Yersinia enterocolitica subsp. enterocolitica 8081

B-factor: mean 16.01, std 6.42, range [4.97, 52.3]

InterPro domains:
  IPR011051 RmlC-like cupin domain superfamily [SSF51182] (3-92)
  IPR013096 Cupin 2, conserved barrel [PF07883] (21-91)
  IPR014710 RmlC-like jelly roll fold [G3DSA:2.60.120.10] (1-96)

Radius of gyration: 25.0 Å; Cα contacts (8 Å, |Δi|>4): 1008; chains: 4; bounding box: 60×62×59 Å

CATH classification: 2.60.120.10

Secondary structure (P-SEA, 3-state):
ccbbbbbbbccccccbbbbbbbbccccccccccccccccccccbbbbbbcccbbbbbbbcccbbbbbcccccbbbbbcccbbbbbbbbbbcc/cbbbbbbbccccccbbbbbbbbcccccccccccccccccccbbbbbbbccccbbbbbbcccbbbbbcccccbbbbccccbbbbbbbbbcc/ccccbbbbbbccccccbbbbbbbbccccccccccccccccccccbbbbbbcccbbbbbbbcccccccccccccbbbbbcccbbbbbbbbbbcc/cbbbbbbbccccccbbbbbbbbccccccccccccccccccccbbbbbbcccccccccccccbbbbbcccccbbbbbcccbbbbbbbbbbccc

Foldseek 3Di:
DAAEWDWDFDDDDPWKTKIKTKAAAFYKHPKDFAQKKKKAWPFAWKWKAAPVGIDIDTDDHRDMDIDGGTGIIMITRNDNGMIIIMMIRTDD/DAAWDWDWDDDDPWKTKIKTKAAAFHKHPKDFAQKKKKAFPWDWKWKQAPVGIDIDTDDHGDMDIDDGGGITMITRNDNGMIMMMMIGTD/DDAAAWDWDWPDDDDWKTKIKTKGAAFYKHPKDFAQKKKKAFPFAWKWKQAPVGIDIDTDDHGDMDIDDGGGITMITHNDNGMTIMMMIGTDD/DAAWDWDFPDDDDWKTKIKTKAAAFHKHPKDFAQKKKKAWPFAWKWKDDPVGIDTDTDDHGDMDIDDGGDITMITRNGNGMIMMMMIGTDDD

Organism: Bordetella pertussis (strain Tohama I / ATCC BAA-589 / NCTC 13251) (NCBI:txid257313)

Sequence (367 aa):
KRPGAIPTVQIDNERVKVTEWRFPPGGETGWHRHSDYVVVPTTGPLLLETPEGSVTSQLTRGVSSYTRPEGVEHNVINPSDTEFVFVEIEIKARPGAIPTVQIDNERVKVTEWRFPPGGETGWHRHSDYVVVPTTGPLLLETPEGSVTSQLTRGVSYTRPEGVEHNVINPSDTEFVFVEIEIKGKRPGAIPTVQIDNERVKVTEWRFPPGGETGWHRHSDYVVVPTTGPLLLETPEGSSVTSQLTRGVSSYTRPEGVEHNVINPSSDTEFVFVEIEIKARPGAIPTVQIDNERVKVTEWRFPPGGETGWHRHSDYVVVPTTGPLLLETPEGSVVTSQQLTRGVSYTRPEGVEHNVINPSDTEFVFVEIEIKAA